Protein AF-0000000087012771 (afdb_homodimer)

Sequence (218 aa):
MEEEEKKNEKREKTIENTPESTKNNIEEEEKKEDSREDSIESIMKKFLEKDPKIGIWSYPAYLVLQYLYNTKPGFKMSKVAKEALEYGLKHMYPDLFSKAEKISQLKQRMEEEEKKNEKREKTIENTPESTKNNIEEEEKKEDSREDSIESIMKKFLEKDPKIGIWSYPAYLVLQYLYNTKPGFKMSKVAKEALEYGLKHMYPDLFSKAEKISQLKQR

Radius of gyration: 33.76 Å; Cα contacts (8 Å, |Δi|>4): 187; chains: 2; bounding box: 87×124×46 Å

Nearest PDB structures (foldseek):
  7duv-assembly1_A-2  TM=9.590E-01  e=4.653E-07  Saccharolobus solfataricus P2
  7duv-assembly2_B  TM=9.606E-01  e=9.171E-07  Saccharolobus solfataricus P2
  7duv-assembly1_A-2  TM=9.587E-01  e=3.834E-07  Saccharolobus solfataricus P2
  7duv-assembly2_B  TM=9.604E-01  e=8.572E-07  Saccharolobus solfataricus P2

Organism: Acidianus infernus (NCBI:txid12915)

Solvent-accessible surface area (backbone atoms only — not comparable to full-atom values): 12595 Å² total; per-residue (Å²): 136,83,80,80,80,77,79,79,77,79,77,75,77,74,78,76,79,68,70,63,67,62,53,53,55,51,54,49,48,50,48,51,50,49,52,51,46,50,50,49,53,57,57,36,56,72,52,68,84,51,82,36,65,43,74,31,72,36,55,32,54,40,34,41,48,52,45,41,55,74,69,35,90,86,54,54,57,63,59,52,51,34,52,16,29,42,48,18,41,34,69,76,36,48,69,56,32,56,51,22,46,58,60,37,51,64,71,78,98,138,83,82,78,79,79,79,81,77,78,77,78,78,78,80,77,81,69,71,64,69,62,53,56,55,51,54,50,48,50,49,51,48,47,54,52,46,50,50,49,54,58,57,38,57,72,53,67,85,52,82,37,64,42,75,31,72,35,53,32,54,40,33,42,48,51,46,42,53,75,69,36,90,86,54,54,56,63,60,53,50,33,51,16,30,43,47,17,41,36,71,76,35,47,68,55,31,55,52,22,47,58,59,38,51,62,70,78,99

pLDDT: mean 79.13, std 25.49, range [28.0, 99.0]

Foldseek 3Di:
DPPDPPPPPPPPPPPPPPCPVVVVVVVVVVVVVVVVLVVLLVVLLVCLPDDPDDDDDDDVLVVVLVVCVVPPPPDDSVVVVVVVVLVVCCVVPVVSSVSNVVSNVVNVD/DPPDPPDPPPPPPPPPPDCPVVVVVVVVVVVVVVVVLVVLLVVLLVCLPDDPDDDDDDDVLVVVLVVCVVPPPPDDSVVVVVVVVLVVCCVVPVVSSVSNVVSNVVNVD

Structure (mmCIF, N/CA/C/O backbone):
data_AF-0000000087012771-model_v1
#
loop_
_entity.id
_entity.type
_entity.pdbx_description
1 polymer 'Uncharacterized protein'
#
loop_
_atom_site.group_PDB
_atom_site.id
_atom_site.type_symbol
_atom_site.label_atom_id
_atom_site.label_alt_id
_atom_site.label_comp_id
_atom_site.label_asym_id
_atom_site.label_entity_id
_atom_site.label_seq_id
_atom_site.pdbx_PDB_ins_code
_atom_site.Cartn_x
_atom_site.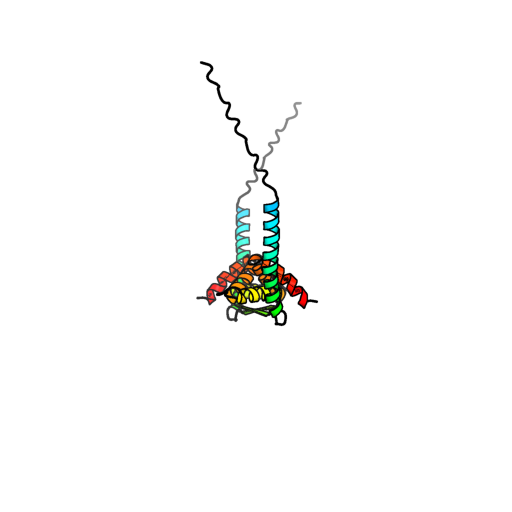Cartn_y
_atom_site.Cartn_z
_atom_site.occupancy
_atom_site.B_iso_or_equiv
_atom_site.auth_seq_id
_atom_site.auth_comp_id
_atom_site.auth_asym_id
_atom_site.auth_atom_id
_atom_site.pdbx_PDB_model_num
ATOM 1 N N . MET A 1 1 ? 76.562 -54.688 -7.352 1 31.97 1 MET A N 1
ATOM 2 C CA . MET A 1 1 ? 75.188 -55.125 -7.004 1 31.97 1 MET A CA 1
ATOM 3 C C . MET A 1 1 ? 74.25 -53.938 -7.027 1 31.97 1 MET A C 1
ATOM 5 O O . MET A 1 1 ? 74.062 -53.219 -6.035 1 31.97 1 MET A O 1
ATOM 9 N N . GLU A 1 2 ? 74.375 -53.062 -8.109 1 37.47 2 GLU A N 1
ATOM 10 C CA . GLU A 1 2 ? 73.812 -51.75 -8.422 1 37.47 2 GLU A CA 1
ATOM 11 C C . GLU A 1 2 ? 72.312 -51.781 -8.531 1 37.47 2 GLU A C 1
ATOM 13 O O . GLU A 1 2 ? 71.75 -52.562 -9.305 1 37.47 2 GLU A O 1
ATOM 18 N N . GLU A 1 3 ? 71.625 -51.625 -7.348 1 38.44 3 GLU A N 1
ATOM 19 C CA . GLU A 1 3 ? 70.188 -51.562 -7.133 1 38.44 3 GLU A CA 1
ATOM 20 C C . GLU A 1 3 ? 69.5 -50.562 -8.109 1 38.44 3 GLU A C 1
ATOM 22 O O . GLU A 1 3 ? 70.062 -49.5 -8.375 1 38.44 3 GLU A O 1
ATOM 27 N N . GLU A 1 4 ? 68.688 -51.094 -8.992 1 36.03 4 GLU A N 1
ATOM 28 C CA . GLU A 1 4 ? 67.875 -50.625 -10.094 1 36.03 4 GLU A CA 1
ATOM 29 C C . GLU A 1 4 ? 66.875 -49.562 -9.625 1 36.03 4 GLU A C 1
ATOM 31 O O . GLU A 1 4 ? 66.125 -49.781 -8.703 1 36.03 4 GLU A O 1
ATOM 36 N N . GLU A 1 5 ? 67.312 -48.281 -9.648 1 37.59 5 GLU A N 1
ATOM 37 C CA . GLU A 1 5 ? 66.562 -47.031 -9.383 1 37.59 5 GLU A CA 1
ATOM 38 C C . GLU A 1 5 ? 65.312 -46.938 -10.25 1 37.59 5 GLU A C 1
ATOM 40 O O . GLU A 1 5 ? 65.438 -46.719 -11.469 1 37.59 5 GLU A O 1
ATOM 45 N N . LYS A 1 6 ? 64.312 -47.812 -10.031 1 30.98 6 LYS A N 1
ATOM 46 C CA . LYS A 1 6 ? 63.094 -47.75 -10.812 1 30.98 6 LYS A CA 1
ATOM 47 C C . LYS A 1 6 ? 62.469 -46.375 -10.766 1 30.98 6 LYS A C 1
ATOM 49 O O . LYS A 1 6 ? 62.375 -45.75 -9.703 1 30.98 6 LYS A O 1
ATOM 54 N N . LYS A 1 7 ? 62.438 -45.625 -11.898 1 34.31 7 LYS A N 1
ATOM 55 C CA . LYS A 1 7 ? 61.906 -44.375 -12.383 1 34.31 7 LYS A CA 1
ATOM 56 C C . LYS A 1 7 ? 60.375 -44.344 -12.328 1 34.31 7 LYS A C 1
ATOM 58 O O . LYS A 1 7 ? 59.719 -45.125 -13.039 1 34.31 7 LYS A O 1
ATOM 63 N N . ASN A 1 8 ? 59.719 -44.438 -11.102 1 28.53 8 ASN A N 1
ATOM 64 C CA . ASN A 1 8 ? 58.25 -44.406 -11.008 1 28.53 8 ASN A CA 1
ATOM 65 C C . ASN A 1 8 ? 57.688 -43.188 -11.727 1 28.53 8 ASN A C 1
ATOM 67 O O . ASN A 1 8 ? 58 -42.062 -11.398 1 28.53 8 ASN A O 1
ATOM 71 N N . GLU A 1 9 ? 57.375 -43.281 -13 1 29.86 9 GLU A N 1
ATOM 72 C CA . GLU A 1 9 ? 56.656 -42.375 -13.906 1 29.86 9 GLU A CA 1
ATOM 73 C C . GLU A 1 9 ? 55.312 -41.969 -13.32 1 29.86 9 GLU A C 1
ATOM 75 O O . GLU A 1 9 ? 54.438 -42.812 -13.062 1 29.86 9 GLU A O 1
ATOM 80 N N . LYS A 1 10 ? 55.219 -40.906 -12.43 1 33.44 10 LYS A N 1
ATOM 81 C CA . LYS A 1 10 ? 54.031 -40.219 -11.922 1 33.44 10 LYS A CA 1
ATOM 82 C C . LYS A 1 10 ? 53.094 -39.844 -13.055 1 33.44 10 LYS A C 1
ATOM 84 O O . LYS A 1 10 ? 53.469 -39.062 -13.938 1 33.44 10 LYS A O 1
ATOM 89 N N . ARG A 1 11 ? 52.25 -40.781 -13.578 1 31.02 11 ARG A N 1
ATOM 90 C CA . ARG A 1 11 ? 51.156 -40.5 -14.5 1 31.02 11 ARG A CA 1
ATOM 91 C C . ARG A 1 11 ? 50.219 -39.406 -13.953 1 31.02 11 ARG A C 1
ATOM 93 O O . ARG A 1 11 ? 49.625 -39.562 -12.883 1 31.02 11 ARG A O 1
ATOM 100 N N . GLU A 1 12 ? 50.656 -38.156 -14.008 1 35.81 12 GLU A N 1
ATOM 101 C CA . GLU A 1 12 ? 49.719 -37.062 -13.688 1 35.81 12 GLU A CA 1
ATOM 102 C C . GLU A 1 12 ? 48.469 -37.156 -14.531 1 35.81 12 GLU A C 1
ATOM 104 O O . GLU A 1 12 ? 48.531 -37.094 -15.766 1 35.81 12 GLU A O 1
ATOM 109 N N . LYS A 1 13 ? 47.5 -38.031 -14.172 1 36 13 LYS A N 1
ATOM 110 C CA . LYS A 1 13 ? 46.156 -38 -14.75 1 36 13 LYS A CA 1
ATOM 111 C C . LYS A 1 13 ? 45.594 -36.594 -14.75 1 36 13 LYS A C 1
ATOM 113 O O . LYS A 1 13 ? 45.469 -35.969 -13.695 1 36 13 LYS A O 1
ATOM 118 N N . THR A 1 14 ? 45.781 -35.75 -15.828 1 37.88 14 THR A N 1
ATOM 119 C CA . THR A 1 14 ? 45.062 -34.531 -16.141 1 37.88 14 THR A CA 1
ATOM 120 C C . THR A 1 14 ? 43.562 -34.75 -16.141 1 37.88 14 THR A C 1
ATOM 122 O O . THR A 1 14 ? 43.031 -35.562 -16.906 1 37.88 14 THR A O 1
ATOM 125 N N . ILE A 1 15 ? 42.906 -34.75 -14.992 1 37.09 15 ILE A N 1
ATOM 126 C CA . ILE A 1 15 ? 41.469 -34.688 -14.875 1 37.09 15 ILE A CA 1
ATOM 127 C C . ILE A 1 15 ? 40.938 -33.562 -15.766 1 37.09 15 ILE A C 1
ATOM 129 O O . ILE A 1 15 ? 41.25 -32.375 -15.547 1 37.09 15 ILE A O 1
ATOM 133 N N . GLU A 1 16 ? 40.812 -33.781 -17.109 1 38.94 16 GLU A N 1
ATOM 134 C CA . GLU A 1 16 ? 40.031 -32.875 -17.938 1 38.94 16 GLU A CA 1
ATOM 135 C C . GLU A 1 16 ? 38.625 -32.719 -17.375 1 38.94 16 GLU A C 1
ATOM 137 O O . GLU A 1 16 ? 37.875 -33.688 -17.234 1 38.94 16 GLU A O 1
ATOM 142 N N . ASN A 1 17 ? 38.375 -31.781 -16.469 1 42.25 17 ASN A N 1
ATOM 143 C CA . ASN A 1 17 ? 37.062 -31.312 -16.062 1 42.25 17 ASN A CA 1
ATOM 144 C C . ASN A 1 17 ? 36.188 -31.016 -17.266 1 42.25 17 ASN A C 1
ATOM 146 O O . ASN A 1 17 ? 36.469 -30.125 -18.062 1 42.25 17 ASN A O 1
ATOM 150 N N . THR A 1 18 ? 35.531 -32 -17.906 1 46.09 18 THR A N 1
ATOM 151 C CA . THR A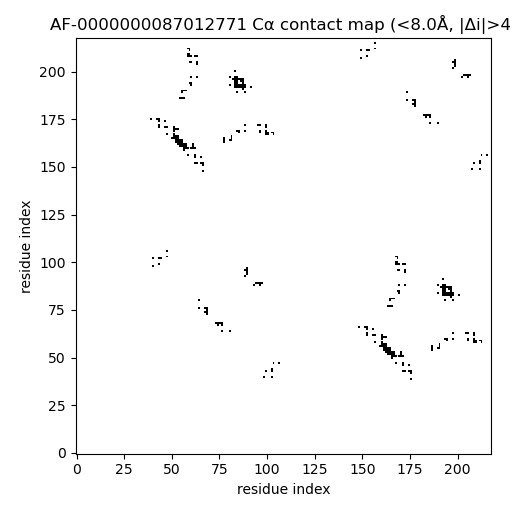 1 18 ? 34.562 -31.844 -19 1 46.09 18 THR A CA 1
ATOM 152 C C . THR A 1 18 ? 33.438 -30.938 -18.578 1 46.09 18 THR A C 1
ATOM 154 O O . THR A 1 18 ? 32.906 -31.047 -17.453 1 46.09 18 THR A O 1
ATOM 157 N N . PRO A 1 19 ? 33.188 -29.766 -19.281 1 48.03 19 PRO A N 1
ATOM 158 C CA . PRO A 1 19 ? 32.125 -28.75 -19.109 1 48.03 19 PRO A CA 1
ATOM 159 C C . PRO A 1 19 ? 30.734 -29.359 -19.078 1 48.03 19 PRO A C 1
ATOM 161 O O . PRO A 1 19 ? 29.75 -28.625 -18.984 1 48.03 19 PRO A O 1
ATOM 164 N N . GLU A 1 20 ? 30.594 -30.609 -19.297 1 48.22 20 GLU A N 1
ATOM 165 C CA . GLU A 1 20 ? 29.234 -31.109 -19.391 1 48.22 20 GLU A CA 1
ATOM 166 C C . GLU A 1 20 ? 28.484 -30.969 -18.062 1 48.22 20 GLU A C 1
ATOM 168 O O . GLU A 1 20 ? 27.266 -30.953 -18.031 1 48.22 20 GLU A O 1
ATOM 173 N N . SER A 1 21 ? 29.203 -31.031 -16.953 1 50.22 21 SER A N 1
ATOM 174 C CA . SER A 1 21 ? 28.5 -31.078 -15.672 1 50.22 21 SER A CA 1
ATOM 175 C C . SER A 1 21 ? 27.859 -29.719 -15.359 1 50.22 21 SER A C 1
ATOM 177 O O . SER A 1 21 ? 26.922 -29.641 -14.555 1 50.22 21 SER A O 1
ATOM 179 N N . THR A 1 22 ? 28.516 -28.656 -16.016 1 53.16 22 THR A N 1
ATOM 180 C CA . THR A 1 22 ? 27.969 -27.359 -15.648 1 53.16 22 THR A CA 1
ATOM 181 C C . THR A 1 22 ? 26.688 -27.078 -16.406 1 53.16 22 THR A C 1
ATOM 183 O O . THR A 1 22 ? 25.844 -26.297 -15.953 1 53.16 22 THR A O 1
ATOM 186 N N . LYS A 1 23 ? 26.641 -27.609 -17.609 1 53.41 23 LYS A N 1
ATOM 187 C CA . LYS A 1 23 ? 25.453 -27.344 -18.406 1 53.41 23 LYS A CA 1
ATOM 188 C C . LYS A 1 23 ? 24.234 -28.062 -17.844 1 53.41 23 LYS A C 1
ATOM 190 O O . LYS A 1 23 ? 23.094 -27.625 -18.031 1 53.41 23 LYS A O 1
ATOM 195 N N . ASN A 1 24 ? 24.375 -29.281 -17.406 1 51.25 24 ASN A N 1
ATOM 196 C CA . ASN A 1 24 ? 23.25 -30.016 -16.891 1 51.25 24 ASN A CA 1
ATOM 197 C C . ASN A 1 24 ? 22.641 -29.328 -15.672 1 51.25 24 ASN A C 1
ATOM 199 O O . ASN A 1 24 ? 21.422 -29.359 -15.469 1 51.25 24 ASN A O 1
ATOM 203 N N . ASN A 1 25 ? 23.422 -28.703 -14.883 1 53.22 25 ASN A N 1
ATOM 204 C CA . ASN A 1 25 ? 22.891 -28.062 -13.68 1 53.22 25 ASN A CA 1
ATOM 205 C C . ASN A 1 25 ? 22.094 -26.797 -14.023 1 53.22 25 ASN A C 1
ATOM 207 O O . ASN A 1 25 ? 21.109 -26.5 -13.359 1 53.22 25 ASN A O 1
ATOM 211 N N . ILE A 1 26 ? 22.484 -26.094 -15.156 1 54.62 26 ILE A N 1
ATOM 212 C CA . ILE A 1 26 ? 21.766 -24.891 -15.578 1 54.62 26 ILE A CA 1
ATOM 213 C C . ILE A 1 26 ? 20.422 -25.297 -16.172 1 54.62 26 ILE A C 1
ATOM 215 O O . ILE A 1 26 ? 19.391 -24.672 -15.883 1 54.62 26 ILE A O 1
ATOM 219 N N . GLU A 1 27 ? 20.422 -26.312 -17 1 53.09 27 GLU A N 1
ATOM 220 C CA . GLU A 1 27 ? 19.188 -26.781 -17.625 1 53.09 27 GLU A CA 1
ATOM 221 C C . GLU A 1 27 ? 18.203 -27.297 -16.562 1 53.09 27 GLU A C 1
ATOM 223 O O . GLU A 1 27 ? 17 -27.094 -16.688 1 53.09 27 GLU A O 1
ATOM 228 N N . GLU A 1 28 ? 18.688 -27.922 -15.578 1 51.97 28 GLU A N 1
ATOM 229 C CA . GLU A 1 28 ? 17.828 -28.453 -14.523 1 51.97 28 GLU A CA 1
ATOM 230 C C . GLU A 1 28 ? 17.25 -27.328 -13.664 1 51.97 28 GLU A C 1
ATOM 232 O O . GLU A 1 28 ? 16.109 -27.406 -13.234 1 51.97 28 GLU A O 1
ATOM 237 N N . GLU A 1 29 ? 18.094 -26.328 -13.422 1 50.34 29 GLU A N 1
ATOM 238 C CA . GLU A 1 29 ? 17.609 -25.156 -12.688 1 50.34 29 GLU A CA 1
ATOM 239 C C . GLU A 1 29 ? 16.547 -24.406 -13.477 1 50.34 29 GLU A C 1
ATOM 241 O O . GLU A 1 29 ? 15.562 -23.922 -12.914 1 50.34 29 GLU A O 1
ATOM 246 N N . GLU A 1 30 ? 16.812 -24.266 -14.742 1 51.72 30 GLU A N 1
ATOM 247 C CA . GLU A 1 30 ? 15.828 -23.656 -15.617 1 51.72 30 GLU A CA 1
ATOM 248 C C . GLU A 1 30 ? 14.531 -24.453 -15.648 1 51.72 30 GLU A C 1
ATOM 250 O O . GLU A 1 30 ? 13.438 -23.891 -15.688 1 51.72 30 GLU A O 1
ATOM 255 N N . LYS A 1 31 ? 14.656 -25.766 -15.641 1 54.62 31 LYS A N 1
ATOM 256 C CA . LYS A 1 31 ? 13.461 -26.609 -15.648 1 54.62 31 LYS A CA 1
ATOM 257 C C . LYS A 1 31 ? 12.711 -26.516 -14.32 1 54.62 31 LYS A C 1
ATOM 259 O O . LYS A 1 31 ? 11.477 -26.531 -14.297 1 54.62 31 LYS A O 1
ATOM 264 N N . LYS A 1 32 ? 13.43 -26.531 -13.188 1 54.88 32 LYS A N 1
ATOM 265 C CA . LYS A 1 32 ? 12.797 -26.344 -11.891 1 54.88 32 LYS A CA 1
ATOM 266 C C . LYS A 1 32 ? 12.172 -24.953 -11.773 1 54.88 32 LYS A C 1
ATOM 268 O O . LYS A 1 32 ? 11.086 -24.797 -11.211 1 54.88 32 LYS A O 1
ATOM 273 N N . GLU A 1 33 ? 12.906 -23.906 -12.273 1 54.59 33 GLU A N 1
ATOM 274 C CA . GLU A 1 33 ? 12.367 -22.547 -12.336 1 54.59 33 GLU A CA 1
ATOM 275 C C . GLU A 1 33 ? 11.117 -22.5 -13.219 1 54.59 33 GLU A C 1
ATOM 277 O O . GLU A 1 33 ? 10.141 -21.828 -12.875 1 54.59 33 GLU A O 1
ATOM 282 N N . ASP A 1 34 ? 11.242 -23.25 -14.328 1 57.19 34 ASP A N 1
ATOM 283 C CA . ASP A 1 34 ? 10.086 -23.328 -15.227 1 57.19 34 ASP A CA 1
ATOM 284 C C . ASP A 1 34 ? 8.898 -24 -14.531 1 57.19 34 ASP A C 1
ATOM 286 O O . ASP A 1 34 ? 7.762 -23.531 -14.664 1 57.19 34 ASP A O 1
ATOM 290 N N . SER A 1 35 ? 9.188 -25.062 -13.75 1 64.5 35 SER A N 1
ATOM 291 C CA . SER A 1 35 ? 8.102 -25.75 -13.055 1 64.5 35 SER A CA 1
ATOM 292 C C . SER A 1 35 ? 7.488 -24.859 -11.977 1 64.5 35 SER A C 1
ATOM 294 O O . SER A 1 35 ? 6.27 -24.844 -11.797 1 64.5 35 SER A O 1
ATOM 296 N N . ARG A 1 36 ? 8.375 -24.141 -11.18 1 66.38 36 ARG A N 1
ATOM 297 C CA . ARG A 1 36 ? 7.863 -23.234 -10.156 1 66.38 36 ARG A CA 1
ATOM 298 C C . ARG A 1 36 ? 7.125 -22.062 -10.789 1 66.38 36 ARG A C 1
ATOM 300 O O . ARG A 1 36 ? 6.082 -21.641 -10.289 1 66.38 36 ARG A O 1
ATOM 307 N N . GLU A 1 37 ? 7.633 -21.547 -11.898 1 69.38 37 GLU A N 1
ATOM 308 C CA . GLU A 1 37 ? 7.004 -20.438 -12.617 1 69.38 37 GLU A CA 1
ATOM 309 C C . GLU A 1 37 ? 5.609 -20.828 -13.109 1 69.38 37 GLU A C 1
ATOM 311 O O . GLU A 1 37 ? 4.672 -20.031 -13.023 1 69.38 37 GLU A O 1
ATOM 316 N N . ASP A 1 38 ? 5.633 -22.047 -13.57 1 74.44 38 ASP A N 1
ATOM 317 C CA . ASP A 1 38 ? 4.34 -22.484 -14.07 1 74.44 38 ASP A CA 1
ATOM 318 C C . ASP A 1 38 ? 3.314 -22.578 -12.945 1 74.44 38 ASP A C 1
ATOM 320 O O . ASP A 1 38 ? 2.141 -22.266 -13.141 1 74.44 38 ASP A O 1
ATOM 324 N N . SER A 1 39 ? 3.84 -22.859 -11.812 1 91.62 39 SER A N 1
ATOM 325 C CA . SER A 1 39 ? 2.92 -22.984 -10.68 1 91.62 39 SER A CA 1
ATOM 326 C C . SER A 1 39 ? 2.469 -21.609 -10.18 1 91.62 39 SER A C 1
ATOM 328 O O . SER A 1 39 ? 1.285 -21.406 -9.914 1 91.62 39 SER A O 1
ATOM 330 N N . ILE A 1 40 ? 3.42 -20.594 -10.352 1 96.62 40 ILE A N 1
ATOM 331 C CA . ILE A 1 40 ? 3.086 -19.25 -9.875 1 96.62 40 ILE A CA 1
ATOM 332 C C . ILE A 1 40 ? 2.055 -18.625 -10.812 1 96.62 40 ILE A C 1
ATOM 334 O O . ILE A 1 40 ? 1.03 -18.109 -10.352 1 96.62 40 ILE A O 1
ATOM 338 N N . GLU A 1 41 ? 2.371 -18.734 -12.078 1 96.19 41 GLU A N 1
ATOM 339 C CA . GLU A 1 41 ? 1.475 -18.15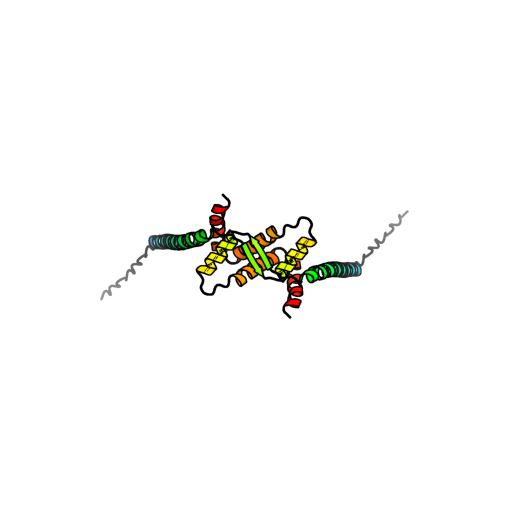6 -13.078 1 96.19 41 GLU A CA 1
ATOM 340 C C . GLU A 1 41 ? 0.084 -18.766 -12.992 1 96.19 41 GLU A C 1
ATOM 342 O O . GLU A 1 41 ? -0.923 -18.062 -13.047 1 96.19 41 GLU A O 1
ATOM 347 N N . SER A 1 42 ? 0.056 -20.078 -12.852 1 96.06 42 SER A N 1
ATOM 348 C CA . SER A 1 42 ? -1.223 -20.781 -12.789 1 96.06 42 SER A CA 1
ATOM 349 C C . SER A 1 42 ? -2.037 -20.344 -11.578 1 96.06 42 SER A C 1
ATOM 351 O O . SER A 1 42 ? -3.248 -20.141 -11.68 1 96.06 42 SER A O 1
ATOM 353 N N . ILE A 1 43 ? -1.428 -20.172 -10.477 1 96.81 43 ILE A N 1
ATOM 354 C CA . ILE A 1 43 ? -2.111 -19.766 -9.25 1 96.81 43 ILE A CA 1
ATOM 355 C C . ILE A 1 43 ? -2.59 -18.328 -9.375 1 96.81 43 ILE A C 1
ATOM 357 O O . ILE A 1 43 ? -3.75 -18.016 -9.086 1 96.81 43 ILE A O 1
ATOM 361 N N . MET A 1 44 ? -1.715 -17.438 -9.914 1 97.81 44 MET A N 1
ATOM 362 C CA . MET A 1 44 ? -2.076 -16.031 -10 1 97.81 44 MET A CA 1
ATOM 363 C C . MET A 1 44 ? -3.217 -15.82 -10.992 1 97.81 44 MET A C 1
ATOM 365 O O . MET A 1 44 ? -4.102 -15 -10.758 1 97.81 44 MET A O 1
ATOM 369 N N . LYS A 1 45 ? -3.299 -16.547 -11.977 1 96.81 45 LYS A N 1
ATOM 370 C CA . LYS A 1 45 ? -4.309 -16.375 -13.016 1 96.81 45 LYS A CA 1
ATOM 371 C C . LYS A 1 45 ? -5.707 -16.656 -12.477 1 96.81 45 LYS A C 1
ATOM 373 O O . LYS A 1 45 ? -6.691 -16.109 -12.969 1 96.81 45 LYS A O 1
ATOM 378 N N . LYS A 1 46 ? -5.789 -17.453 -11.461 1 96.19 46 LYS A N 1
ATOM 379 C CA . LYS A 1 46 ? -7.078 -17.766 -10.859 1 96.19 46 LYS A CA 1
ATOM 380 C C . LYS A 1 46 ? -7.742 -16.531 -10.281 1 96.19 46 LYS A C 1
ATOM 382 O O . LYS A 1 46 ? -8.961 -16.484 -10.117 1 96.19 46 LYS A O 1
ATOM 387 N N . PHE A 1 47 ? -6.965 -15.516 -10.047 1 97 47 PHE A N 1
ATOM 388 C CA . PHE A 1 47 ? -7.48 -14.359 -9.328 1 97 47 PHE A CA 1
ATOM 389 C C . PHE A 1 47 ? -7.699 -13.188 -10.281 1 97 47 PHE A C 1
ATOM 391 O O . PHE A 1 47 ? -8.172 -12.125 -9.867 1 97 47 PHE A O 1
ATOM 398 N N . LEU A 1 48 ? -7.508 -13.375 -11.562 1 96.44 48 LEU A N 1
ATOM 399 C CA . LEU A 1 48 ? -7.605 -12.297 -12.539 1 96.44 48 LEU A CA 1
ATOM 400 C C . LEU A 1 48 ? -9.055 -11.867 -12.734 1 96.44 48 LEU A C 1
ATOM 402 O O . LEU A 1 48 ? -9.32 -10.75 -13.172 1 96.44 48 LEU A O 1
ATOM 406 N N . GLU A 1 49 ? -9.969 -12.719 -12.383 1 94.75 49 GLU A N 1
ATOM 407 C CA . GLU A 1 49 ? -11.375 -12.414 -12.617 1 94.75 49 GLU A CA 1
ATOM 408 C C . GLU A 1 49 ? -11.984 -11.68 -11.43 1 94.75 49 GLU A C 1
ATOM 410 O O . GLU A 1 49 ? -13.125 -11.211 -11.5 1 94.75 49 GLU A O 1
ATOM 415 N N . LYS A 1 50 ? -11.242 -11.562 -10.406 1 96.31 50 LYS A N 1
ATOM 416 C CA . LYS A 1 50 ? -11.719 -10.875 -9.211 1 96.31 50 LYS A CA 1
ATOM 417 C C . LYS A 1 50 ? -11.344 -9.398 -9.234 1 96.31 50 LYS A C 1
ATOM 419 O O . LYS A 1 50 ? -10.398 -9 -9.914 1 96.31 50 LYS A O 1
ATOM 424 N N . ASP A 1 51 ? -12.094 -8.625 -8.453 1 96.56 51 ASP A N 1
ATOM 425 C CA . ASP A 1 51 ? -11.75 -7.211 -8.273 1 96.56 51 ASP A CA 1
ATOM 426 C C . ASP A 1 51 ? -10.492 -7.055 -7.43 1 96.56 51 ASP A C 1
ATOM 428 O O . ASP A 1 51 ? -10.43 -7.547 -6.301 1 96.56 51 ASP A O 1
ATOM 432 N N . PRO A 1 52 ? -9.508 -6.336 -7.961 1 98.06 52 PRO A N 1
ATOM 433 C CA . PRO A 1 52 ? -8.219 -6.285 -7.277 1 98.06 52 PRO A CA 1
ATOM 434 C C . PRO A 1 52 ? -8.148 -5.172 -6.234 1 98.06 52 PRO A C 1
ATOM 436 O O . PRO A 1 52 ? -7.156 -4.438 -6.176 1 98.06 52 PRO A O 1
ATOM 439 N N . LYS A 1 53 ? -9.164 -4.992 -5.523 1 98.56 53 LYS A N 1
ATOM 440 C CA . LYS A 1 53 ? -9.195 -3.979 -4.473 1 98.56 53 LYS A CA 1
ATOM 441 C C . LYS A 1 53 ? -8.586 -4.512 -3.178 1 98.56 53 LYS A C 1
ATOM 443 O O . LYS A 1 53 ? -8.945 -5.602 -2.721 1 98.56 53 LYS A O 1
ATOM 448 N N . ILE A 1 54 ? -7.742 -3.789 -2.646 1 98.81 54 ILE A N 1
ATOM 449 C CA . ILE A 1 54 ? -7.082 -4.137 -1.393 1 98.81 54 ILE A CA 1
ATOM 450 C C . ILE A 1 54 ? -7.418 -3.094 -0.328 1 98.81 54 ILE A C 1
ATOM 452 O O . ILE A 1 54 ? -7.219 -1.896 -0.538 1 98.81 54 ILE A O 1
ATOM 456 N N . GLY A 1 55 ? -7.938 -3.506 0.78 1 98.88 55 GLY A N 1
ATOM 457 C CA . GLY A 1 55 ? -8.148 -2.645 1.933 1 98.88 55 GLY A CA 1
ATOM 458 C C . GLY A 1 55 ? -7.02 -2.705 2.939 1 98.88 55 GLY A C 1
ATOM 459 O O . GLY A 1 55 ? -6.629 -3.789 3.381 1 98.88 55 GLY A O 1
ATOM 460 N N . ILE A 1 56 ? -6.555 -1.589 3.25 1 98.88 56 ILE A N 1
ATOM 461 C CA . ILE A 1 56 ? -5.426 -1.523 4.168 1 98.88 56 ILE A CA 1
ATOM 462 C C . ILE A 1 56 ? -5.734 -0.55 5.301 1 98.88 56 ILE A C 1
ATOM 464 O O . ILE A 1 56 ? -6.148 0.585 5.059 1 98.88 56 ILE A O 1
ATOM 468 N N . TRP A 1 57 ? -5.609 -1.024 6.508 1 98.5 57 TRP A N 1
ATOM 469 C CA . TRP A 1 57 ? -5.762 -0.154 7.668 1 98.5 57 TRP A CA 1
ATOM 470 C C . TRP A 1 57 ? -4.402 0.339 8.164 1 98.5 57 TRP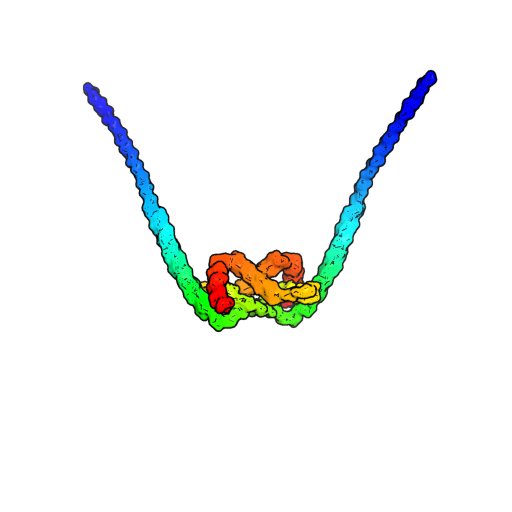 A C 1
ATOM 472 O O . TRP A 1 57 ? -3.553 -0.46 8.562 1 98.5 57 TRP A O 1
ATOM 482 N N . SER A 1 58 ? -4.23 1.704 8.125 1 98.56 58 SER A N 1
ATOM 483 C CA . SER A 1 58 ? -2.992 2.311 8.594 1 98.56 58 SER A CA 1
ATOM 484 C C . SER A 1 58 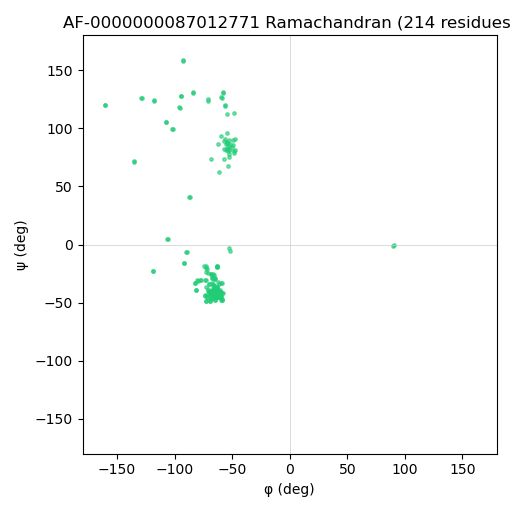? -3.184 3.791 8.906 1 98.56 58 SER A C 1
ATOM 486 O O . SER A 1 58 ? -3.365 4.605 7.996 1 98.56 58 SER A O 1
ATOM 488 N N . TYR A 1 59 ? -2.953 4.164 10.117 1 98.19 59 TYR A N 1
ATOM 489 C CA . TYR A 1 59 ? -3.109 5.566 10.484 1 98.19 59 TYR A CA 1
ATOM 490 C C . TYR A 1 59 ? -2.031 6.426 9.836 1 98.19 59 TYR A C 1
ATOM 492 O O . TYR A 1 59 ? -2.338 7.422 9.18 1 98.19 59 TYR A O 1
ATOM 500 N N . PRO A 1 60 ? -0.716 6.012 9.922 1 98.75 60 PRO A N 1
ATOM 501 C CA . PRO A 1 60 ? 0.285 6.891 9.312 1 98.75 60 PRO A CA 1
ATOM 502 C C . PRO A 1 60 ? 0.094 7.051 7.809 1 98.75 60 PRO A C 1
ATOM 504 O O . PRO A 1 60 ? 0.238 8.156 7.273 1 98.75 60 PRO A O 1
ATOM 507 N N . ALA A 1 61 ? -0.254 5.977 7.141 1 98.94 61 ALA A N 1
ATOM 508 C CA . ALA A 1 61 ? -0.478 6.055 5.699 1 98.94 61 ALA A CA 1
ATOM 509 C C . ALA A 1 61 ? -1.674 6.945 5.379 1 98.94 61 ALA A C 1
ATOM 511 O O . ALA A 1 61 ? -1.598 7.801 4.492 1 98.94 61 ALA A O 1
ATOM 512 N N . TYR A 1 62 ? -2.699 6.734 6.117 1 98.75 62 TYR A N 1
ATOM 513 C CA . TYR A 1 62 ? -3.924 7.508 5.941 1 98.75 62 TYR A CA 1
ATOM 514 C C . TYR A 1 62 ? -3.666 8.992 6.152 1 98.75 62 TYR A C 1
ATOM 516 O O . TYR A 1 62 ? -4.102 9.828 5.352 1 98.75 62 TYR A O 1
ATOM 524 N N . LEU A 1 63 ? -2.887 9.328 7.121 1 98.75 63 LEU A N 1
ATOM 525 C CA . LEU A 1 63 ? -2.602 10.719 7.457 1 98.75 63 LEU A CA 1
ATOM 526 C C . LEU A 1 63 ? -1.762 11.383 6.371 1 98.75 63 LEU A C 1
ATOM 528 O O . LEU A 1 63 ? -2.018 12.523 5.992 1 98.75 63 LEU A O 1
ATOM 532 N N . VAL A 1 64 ? -0.783 10.633 5.848 1 98.88 64 VAL A N 1
ATOM 533 C CA . VAL A 1 64 ? 0.04 11.172 4.77 1 98.88 64 VAL A CA 1
ATOM 534 C C . VAL A 1 64 ? -0.833 11.461 3.551 1 98.88 64 VAL A C 1
ATOM 536 O O . VAL A 1 64 ? -0.78 12.562 2.99 1 98.88 64 VAL A O 1
ATOM 539 N N . LEU A 1 65 ? -1.702 10.547 3.209 1 98.94 65 LEU A N 1
ATOM 540 C CA . LEU A 1 65 ? -2.529 10.68 2.014 1 98.94 65 LEU A CA 1
ATOM 541 C C . LEU A 1 65 ? -3.561 11.789 2.186 1 98.94 65 LEU A C 1
ATOM 543 O O . LEU A 1 65 ? -3.771 12.594 1.274 1 98.94 65 LEU A O 1
ATOM 547 N N . GLN A 1 66 ? -4.137 11.859 3.34 1 98.75 66 GLN A N 1
ATOM 548 C CA . GLN A 1 66 ? -5.133 12.898 3.604 1 98.75 66 GLN A CA 1
ATOM 549 C C . GLN A 1 66 ? -4.496 14.281 3.631 1 98.75 66 GLN A C 1
ATOM 551 O O . GLN A 1 66 ? -5.059 15.242 3.102 1 98.75 66 GLN A O 1
ATOM 556 N N . TYR A 1 67 ? -3.281 14.406 4.23 1 98.62 67 TYR A N 1
ATOM 557 C CA . TYR A 1 67 ? -2.564 15.68 4.246 1 98.62 67 TYR A CA 1
ATOM 558 C C . TYR A 1 67 ? -2.295 16.172 2.828 1 98.62 67 TYR A C 1
ATOM 560 O O . TYR A 1 67 ? -2.602 17.312 2.492 1 98.62 67 TYR A O 1
ATOM 568 N N . LEU A 1 68 ? -1.799 15.25 2.039 1 98.69 68 LEU A N 1
ATOM 569 C CA . LEU A 1 68 ? -1.451 15.609 0.668 1 98.69 68 LEU A CA 1
ATOM 570 C C . LEU A 1 68 ? -2.699 15.953 -0.136 1 98.69 68 LEU A C 1
ATOM 572 O O . LEU A 1 68 ? -2.697 16.922 -0.908 1 98.69 68 LEU A O 1
ATOM 576 N N . TYR A 1 69 ? -3.764 15.164 0.039 1 98.38 69 TYR A N 1
ATOM 577 C CA . TYR A 1 69 ? -5.016 15.398 -0.676 1 98.38 69 TYR A CA 1
ATOM 578 C C . TYR A 1 69 ? -5.578 16.781 -0.354 1 98.38 69 TYR A C 1
ATOM 580 O O . TYR A 1 69 ? -6.137 17.453 -1.228 1 98.38 69 TYR A O 1
ATOM 588 N N . ASN A 1 70 ? -5.379 17.25 0.822 1 97.44 70 ASN A N 1
ATOM 589 C CA . ASN A 1 70 ? -5.98 18.5 1.273 1 97.44 70 ASN A CA 1
ATOM 590 C C . ASN A 1 70 ? -5.062 19.703 1.004 1 97.44 70 ASN A C 1
ATOM 592 O O . ASN A 1 70 ? -5.5 20.844 1.058 1 97.44 70 ASN A O 1
ATOM 596 N N . THR A 1 71 ? -3.777 19.484 0.732 1 97.12 71 THR A N 1
ATOM 597 C CA . THR A 1 71 ? -2.859 20.609 0.682 1 97.12 71 THR A CA 1
ATOM 598 C C . THR A 1 71 ? -2.232 20.734 -0.704 1 97.12 71 THR A C 1
ATOM 600 O O . THR A 1 71 ? -1.676 21.781 -1.044 1 97.12 71 THR A O 1
ATOM 603 N N . LYS A 1 72 ? -2.227 19.672 -1.412 1 97.5 72 LYS A N 1
ATOM 604 C CA . LYS A 1 72 ? -1.634 19.688 -2.746 1 97.5 72 LYS A CA 1
ATOM 605 C C . LY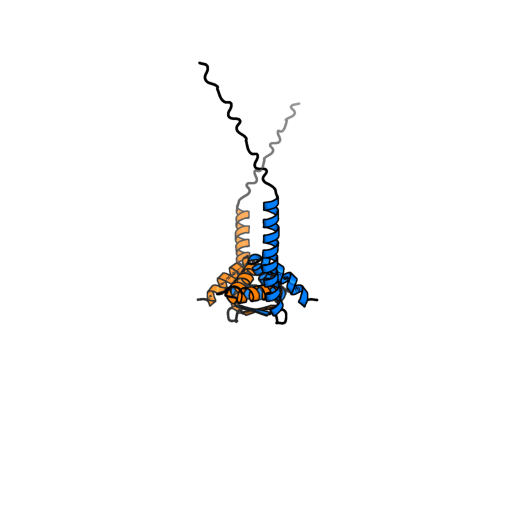S A 1 72 ? -2.707 19.625 -3.826 1 97.5 72 LYS A C 1
ATOM 607 O O . LYS A 1 72 ? -3.23 18.547 -4.121 1 97.5 72 LYS A O 1
ATOM 612 N N . PRO A 1 73 ? -2.982 20.844 -4.527 1 97.69 73 PRO A N 1
ATOM 613 C CA . PRO A 1 73 ? -3.982 20.844 -5.598 1 97.69 73 PRO A CA 1
ATOM 614 C C . PRO A 1 73 ? -3.65 19.844 -6.703 1 97.69 73 PRO A C 1
ATOM 616 O O . PRO A 1 73 ? -2.5 19.75 -7.133 1 97.69 73 PRO A O 1
ATOM 619 N N . GLY A 1 74 ? -4.551 19.031 -7.105 1 98.19 74 GLY A N 1
ATOM 620 C CA . GLY A 1 74 ? -4.359 18.062 -8.188 1 98.19 74 GLY A CA 1
ATOM 621 C C . GLY A 1 74 ? -3.838 16.734 -7.711 1 98.19 74 GLY A C 1
ATOM 622 O O . GLY A 1 74 ? -3.6 15.828 -8.516 1 98.19 74 GLY A O 1
ATOM 623 N N . PHE A 1 75 ? -3.605 16.641 -6.379 1 98.38 75 PHE A N 1
ATOM 624 C CA . PHE A 1 75 ? -3.137 15.383 -5.812 1 98.38 75 PHE A CA 1
ATOM 625 C C . PHE A 1 75 ? -4.125 14.266 -6.094 1 98.38 75 PHE A C 1
ATOM 627 O O . PHE A 1 75 ? -5.316 14.391 -5.801 1 98.38 75 PHE A O 1
ATOM 634 N N . LYS A 1 76 ? -3.553 13.195 -6.695 1 98.62 76 LYS A N 1
ATOM 635 C CA . LYS A 1 76 ? -4.3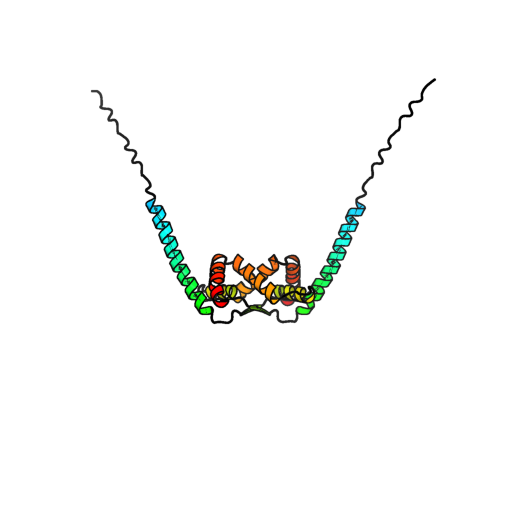48 12 -6.977 1 98.62 76 LYS A CA 1
ATOM 636 C C . LYS A 1 76 ? -4.086 10.914 -5.941 1 98.62 76 LYS A C 1
ATOM 638 O O . LYS A 1 76 ? -3.174 10.094 -6.105 1 98.62 76 LYS A O 1
ATOM 643 N N . MET A 1 77 ? -4.902 10.789 -5.023 1 98.62 77 MET A N 1
ATOM 644 C CA . MET A 1 77 ? -4.688 9.938 -3.859 1 98.62 77 MET A CA 1
ATOM 645 C C . MET A 1 77 ? -4.621 8.469 -4.266 1 98.62 77 MET A C 1
ATOM 647 O O . MET A 1 77 ? -3.701 7.746 -3.869 1 98.62 77 MET A O 1
ATOM 651 N N . SER A 1 78 ? -5.531 8.039 -5.047 1 98.5 78 SER A N 1
ATOM 652 C CA . SER A 1 78 ? -5.609 6.637 -5.441 1 98.5 78 SER A CA 1
ATOM 653 C C . SER A 1 78 ? -4.379 6.219 -6.234 1 98.5 78 SER A C 1
ATOM 655 O O . SER A 1 78 ? -3.863 5.113 -6.055 1 98.5 78 SER A O 1
ATOM 657 N N . LYS A 1 79 ? -3.898 7.141 -7.035 1 98.69 79 LYS A N 1
ATOM 658 C CA . LYS A 1 79 ? -2.703 6.852 -7.82 1 98.69 79 LYS A CA 1
ATOM 659 C C . LYS A 1 79 ? -1.477 6.715 -6.926 1 98.69 79 LYS A C 1
ATOM 661 O O . LYS A 1 79 ? -0.717 5.75 -7.051 1 98.69 79 LYS A O 1
ATOM 666 N N . VAL A 1 80 ? -1.294 7.637 -6 1 98.94 80 VAL A N 1
ATOM 667 C CA . VAL A 1 80 ? -0.135 7.648 -5.113 1 98.94 80 VAL A CA 1
ATOM 668 C C . VAL A 1 80 ? -0.185 6.438 -4.18 1 98.94 80 VAL A C 1
ATOM 670 O O . VAL A 1 80 ? 0.833 5.781 -3.951 1 98.94 80 VAL A O 1
ATOM 673 N N . ALA A 1 81 ? -1.38 6.105 -3.713 1 98.94 81 ALA A N 1
ATOM 674 C CA . ALA A 1 81 ? -1.535 4.941 -2.848 1 98.94 81 ALA A CA 1
ATOM 675 C C . ALA A 1 81 ? -1.165 3.656 -3.584 1 98.94 81 ALA A C 1
ATOM 677 O O . ALA A 1 81 ? -0.452 2.807 -3.045 1 98.94 81 ALA A O 1
ATOM 678 N N . LYS A 1 82 ? -1.614 3.51 -4.777 1 98.94 82 LYS A N 1
ATOM 679 C CA . LYS A 1 82 ? -1.286 2.361 -5.617 1 98.94 82 LYS A CA 1
ATOM 680 C C . LYS A 1 82 ? 0.22 2.252 -5.836 1 98.94 82 LYS A C 1
ATOM 682 O O . LYS A 1 82 ? 0.805 1.185 -5.637 1 98.94 82 LYS A O 1
ATOM 687 N N . GLU A 1 83 ? 0.8 3.385 -6.176 1 98.94 83 GLU A N 1
ATOM 688 C CA . GLU A 1 83 ? 2.234 3.402 -6.445 1 98.94 83 GLU A CA 1
ATOM 689 C C . GLU A 1 83 ? 3.035 3.043 -5.199 1 98.94 83 GLU A C 1
ATOM 691 O O . GLU A 1 83 ? 4.02 2.303 -5.277 1 98.94 83 GLU A O 1
ATOM 696 N N . ALA A 1 84 ? 2.633 3.57 -4.113 1 98.94 84 ALA A N 1
ATOM 697 C CA . ALA A 1 84 ? 3.33 3.289 -2.861 1 98.94 84 ALA A CA 1
ATOM 698 C C . ALA A 1 84 ? 3.23 1.811 -2.498 1 98.94 84 ALA A C 1
ATOM 700 O O . ALA A 1 84 ? 4.234 1.181 -2.156 1 98.94 84 ALA A O 1
ATOM 701 N N . LEU A 1 85 ? 2.039 1.252 -2.613 1 99 85 LEU A N 1
ATOM 702 C CA . LEU A 1 85 ? 1.843 -0.162 -2.311 1 99 85 LEU A CA 1
ATOM 703 C C . LEU A 1 85 ? 2.682 -1.036 -3.238 1 99 85 LEU A C 1
ATOM 705 O O . LEU A 1 85 ? 3.361 -1.959 -2.781 1 99 85 LEU A O 1
ATOM 709 N N . GLU A 1 86 ? 2.66 -0.713 -4.477 1 98.94 86 GLU A N 1
ATOM 710 C CA . GLU A 1 86 ? 3.406 -1.493 -5.457 1 98.94 86 GLU A CA 1
ATOM 711 C C . GLU A 1 86 ? 4.91 -1.378 -5.227 1 98.94 86 GLU A C 1
ATOM 713 O O . GLU A 1 86 ? 5.641 -2.365 -5.348 1 98.94 86 GLU A O 1
ATOM 718 N N . TYR A 1 87 ? 5.316 -0.202 -4.891 1 98.94 87 TYR A N 1
ATOM 719 C CA . TYR A 1 87 ? 6.727 -0.014 -4.57 1 98.94 87 TYR A CA 1
ATOM 720 C C . TYR A 1 87 ? 7.141 -0.896 -3.396 1 98.94 87 TYR A C 1
ATOM 722 O O . TYR A 1 87 ? 8.18 -1.559 -3.447 1 98.94 87 TYR A O 1
ATOM 730 N N . GLY A 1 88 ? 6.324 -0.885 -2.42 1 98.94 88 GLY A N 1
ATOM 731 C CA . GLY A 1 88 ? 6.625 -1.707 -1.258 1 98.94 88 GLY A CA 1
ATOM 732 C C . GLY A 1 88 ? 6.656 -3.191 -1.571 1 98.94 88 GLY A C 1
ATOM 733 O O . GLY A 1 88 ? 7.59 -3.895 -1.174 1 98.94 88 GLY A O 1
ATOM 734 N N . LEU A 1 89 ? 5.691 -3.646 -2.336 1 98.94 89 LEU A N 1
ATOM 735 C CA . LEU A 1 89 ? 5.629 -5.066 -2.66 1 98.94 89 LEU A CA 1
ATOM 736 C C . LEU A 1 89 ? 6.766 -5.457 -3.602 1 98.94 89 LEU A C 1
ATOM 738 O O . LEU A 1 89 ? 7.289 -6.57 -3.52 1 98.94 89 LEU A O 1
ATOM 742 N N . LYS A 1 90 ? 7.129 -4.547 -4.469 1 98.88 90 LYS A N 1
ATOM 743 C CA . LYS A 1 90 ? 8.266 -4.797 -5.355 1 98.88 90 LYS A CA 1
ATOM 744 C C . LYS A 1 90 ? 9.555 -4.945 -4.559 1 98.88 90 LYS A C 1
ATOM 746 O O . LYS A 1 90 ? 10.414 -5.762 -4.906 1 98.88 90 LYS A O 1
ATOM 751 N N . HIS A 1 91 ? 9.672 -4.113 -3.586 1 98.81 91 HIS A N 1
ATOM 752 C CA . HIS A 1 91 ? 10.844 -4.168 -2.725 1 98.81 91 HIS A CA 1
ATOM 753 C C . HIS A 1 91 ? 10.875 -5.461 -1.918 1 98.81 91 HIS A C 1
ATOM 755 O O . HIS A 1 91 ? 11.93 -6.094 -1.784 1 98.81 91 HIS A O 1
ATOM 761 N N . MET A 1 92 ? 9.812 -5.922 -1.451 1 98.69 92 MET A N 1
ATOM 762 C CA . MET A 1 92 ? 9.727 -7.078 -0.564 1 98.69 92 MET A CA 1
ATOM 763 C C . MET A 1 92 ? 9.781 -8.375 -1.358 1 98.69 92 MET A C 1
ATOM 765 O O . MET A 1 92 ? 10.352 -9.367 -0.895 1 98.69 92 MET A O 1
ATOM 769 N N . TYR A 1 93 ? 9.117 -8.328 -2.494 1 98.5 93 TYR A N 1
ATOM 770 C CA . TYR A 1 93 ? 8.969 -9.523 -3.318 1 98.5 93 TYR A CA 1
ATOM 771 C C . TYR A 1 93 ? 9.219 -9.203 -4.785 1 98.5 93 TYR A C 1
ATOM 773 O O . TYR A 1 93 ? 8.32 -9.336 -5.621 1 98.5 93 TYR A O 1
ATOM 781 N N . PRO A 1 94 ? 10.484 -8.945 -5.184 1 98.56 94 PRO A N 1
ATOM 782 C CA . PRO A 1 94 ? 10.781 -8.445 -6.523 1 98.56 94 PRO A CA 1
ATOM 783 C C . PRO A 1 94 ? 10.43 -9.438 -7.625 1 98.56 94 PRO A C 1
ATOM 785 O O . PRO A 1 94 ? 9.82 -9.062 -8.633 1 98.56 94 PRO A O 1
ATOM 788 N N . ASP A 1 95 ? 10.719 -10.758 -7.398 1 97.75 95 ASP A N 1
ATOM 789 C CA . ASP A 1 95 ? 10.461 -11.758 -8.43 1 97.75 95 ASP A CA 1
ATOM 790 C C . ASP A 1 95 ? 8.961 -11.992 -8.602 1 97.75 95 ASP A C 1
ATOM 792 O O . ASP A 1 95 ? 8.461 -12.023 -9.727 1 97.75 95 ASP A O 1
ATOM 796 N N . LEU A 1 96 ? 8.32 -12.125 -7.523 1 98.25 96 LEU A N 1
ATOM 797 C CA . LEU A 1 96 ? 6.879 -12.344 -7.566 1 98.25 96 LEU A CA 1
ATOM 798 C C . LEU A 1 96 ? 6.168 -11.148 -8.203 1 98.25 96 LEU A C 1
ATOM 800 O O . LEU A 1 96 ? 5.234 -11.328 -8.992 1 98.25 96 LEU A O 1
ATOM 804 N N . PHE A 1 97 ? 6.617 -10.008 -7.855 1 98.75 97 PHE A N 1
ATOM 805 C CA . PHE A 1 97 ? 5.98 -8.805 -8.375 1 98.75 97 PHE A CA 1
ATOM 806 C C . PHE A 1 97 ? 6.16 -8.711 -9.891 1 98.75 97 PHE A C 1
ATOM 808 O O . PHE A 1 97 ? 5.23 -8.328 -10.602 1 98.75 97 PHE A O 1
ATOM 815 N N . SER A 1 98 ? 7.352 -9.031 -10.328 1 98.38 98 SER A N 1
ATOM 816 C CA . SER A 1 98 ? 7.625 -9.016 -11.766 1 98.38 98 SER A CA 1
ATOM 817 C C . SER A 1 98 ? 6.684 -9.945 -12.516 1 98.38 98 SER A C 1
ATOM 819 O O . SER A 1 98 ? 6.156 -9.586 -13.57 1 98.38 98 SER A O 1
ATOM 821 N N . LYS A 1 99 ? 6.453 -11.078 -11.977 1 98 99 LYS A N 1
ATOM 822 C CA . LYS A 1 99 ? 5.535 -12.031 -12.594 1 98 99 LYS A CA 1
ATOM 823 C C . LYS A 1 99 ? 4.098 -11.523 -12.555 1 98 99 LYS A C 1
ATOM 825 O O . LYS A 1 99 ? 3.379 -11.609 -13.555 1 98 99 LYS A O 1
ATOM 830 N N . ALA A 1 100 ? 3.744 -10.938 -11.43 1 98.56 100 ALA A N 1
ATOM 831 C CA . ALA A 1 100 ? 2.402 -10.375 -11.281 1 98.56 100 ALA A CA 1
ATOM 832 C C . ALA A 1 100 ? 2.156 -9.258 -12.289 1 98.56 100 ALA A C 1
ATOM 834 O O . ALA A 1 100 ? 1.063 -9.148 -12.844 1 98.56 100 ALA A O 1
ATOM 835 N N . GLU A 1 101 ? 3.16 -8.445 -12.5 1 98.06 101 GLU A N 1
ATOM 836 C CA . GLU A 1 101 ? 3.043 -7.359 -13.461 1 98.06 101 GLU A CA 1
ATOM 837 C C . GLU A 1 101 ? 2.764 -7.891 -14.867 1 98.06 101 GLU A C 1
ATOM 839 O O . GLU A 1 101 ? 1.899 -7.371 -15.57 1 98.06 101 GLU A O 1
ATOM 844 N N . LYS A 1 102 ? 3.439 -8.906 -15.188 1 96.94 102 LYS A N 1
ATOM 845 C CA . LYS A 1 102 ? 3.256 -9.5 -16.5 1 96.94 102 LYS A CA 1
ATOM 846 C C . LYS A 1 102 ? 1.865 -10.117 -16.641 1 96.94 102 LYS A C 1
ATOM 848 O O . LYS A 1 102 ? 1.183 -9.906 -17.641 1 96.94 102 LYS A O 1
ATOM 853 N N . ILE A 1 103 ? 1.49 -10.812 -15.672 1 97.12 103 ILE A N 1
ATOM 854 C CA . ILE A 1 103 ? 0.213 -11.516 -15.688 1 97.12 103 ILE A CA 1
ATOM 855 C C . ILE A 1 103 ? -0.933 -10.508 -15.703 1 97.12 103 ILE A C 1
ATOM 857 O O . ILE A 1 103 ? -1.949 -10.719 -16.359 1 97.12 103 ILE A O 1
ATOM 861 N N . SER A 1 104 ? -0.742 -9.383 -14.992 1 97.12 104 SER A N 1
ATOM 862 C CA . SER A 1 104 ? -1.791 -8.375 -14.875 1 97.12 104 SER A CA 1
ATOM 863 C C . SER A 1 104 ? -2.043 -7.68 -16.219 1 97.12 104 SER A C 1
ATOM 865 O O . SER A 1 104 ? -3.115 -7.113 -16.438 1 97.12 104 SER A O 1
ATOM 867 N N . GLN A 1 105 ? -1.064 -7.66 -17.062 1 95.31 105 GLN A N 1
ATOM 868 C CA . GLN A 1 105 ? -1.216 -7.039 -18.375 1 95.31 105 GLN A CA 1
ATOM 869 C C . GLN A 1 105 ? -2.268 -7.766 -19.203 1 95.31 105 GLN A C 1
ATOM 871 O O . GLN A 1 105 ? -2.795 -7.211 -20.172 1 95.31 105 GLN A O 1
ATOM 876 N N . LEU A 1 106 ? -2.578 -8.945 -18.844 1 89.81 106 LEU A N 1
ATOM 877 C CA . LEU A 1 106 ? -3.619 -9.711 -19.531 1 89.81 106 LEU A CA 1
ATOM 878 C C . LEU A 1 106 ? -4.988 -9.078 -19.297 1 89.81 106 LEU A C 1
ATOM 880 O O . LEU A 1 106 ? -5.91 -9.273 -20.094 1 89.81 106 LEU A O 1
ATOM 884 N N . LYS A 1 107 ? -5.281 -8.375 -18.188 1 84.88 107 LYS A N 1
ATOM 885 C CA . LYS A 1 107 ? -6.543 -7.719 -17.859 1 84.88 107 LYS A CA 1
ATOM 886 C C . LYS A 1 107 ? -6.637 -6.352 -18.531 1 84.88 107 LYS A C 1
ATOM 888 O O . LYS A 1 107 ? -7.73 -5.867 -18.828 1 84.88 107 LYS A O 1
ATOM 893 N N . GLN A 1 108 ? -5.566 -5.711 -18.672 1 71.94 108 GLN A N 1
ATOM 894 C CA . GLN A 1 108 ? -5.59 -4.379 -19.25 1 71.94 108 GLN A CA 1
ATOM 895 C C . GLN A 1 108 ? -5.828 -4.445 -20.766 1 71.94 108 GLN A C 1
ATOM 897 O O . GLN A 1 108 ? -6.191 -3.447 -21.391 1 71.94 108 GLN A O 1
ATOM 902 N N . ARG A 1 109 ? -5.598 -5.602 -21.375 1 58.94 109 ARG A N 1
ATOM 903 C CA . ARG A 1 109 ? -5.832 -5.758 -22.797 1 58.94 109 ARG A CA 1
ATOM 904 C C . ARG A 1 109 ? -7.27 -6.191 -23.078 1 58.94 109 ARG A C 1
ATOM 906 O O . ARG A 1 109 ? -7.875 -6.902 -22.266 1 58.94 109 ARG A O 1
ATOM 913 N N . MET B 1 1 ? 65.812 68.75 -6.328 1 32.5 1 MET B N 1
ATOM 914 C CA . MET B 1 1 ? 64.438 68.562 -6.781 1 32.5 1 MET B CA 1
ATOM 915 C C . MET B 1 1 ? 63.938 67.188 -6.363 1 32.5 1 MET B C 1
ATOM 917 O O . MET B 1 1 ? 64.375 66.188 -6.93 1 32.5 1 MET B O 1
ATOM 921 N N . GLU B 1 2 ? 63.844 66.938 -4.977 1 36.41 2 GLU B N 1
ATOM 922 C CA . GLU B 1 2 ? 63.656 65.812 -4.035 1 36.41 2 GLU B CA 1
ATOM 923 C C . GLU B 1 2 ? 62.25 65.25 -4.156 1 36.41 2 GLU B C 1
ATOM 925 O O . GLU B 1 2 ? 61.25 65.875 -3.883 1 36.41 2 GLU B O 1
ATOM 930 N N . GLU B 1 3 ? 62 64.5 -5.297 1 37.59 3 GLU B N 1
ATOM 931 C CA . GLU B 1 3 ? 60.719 63.812 -5.633 1 37.59 3 GLU B CA 1
ATOM 932 C C . GLU B 1 3 ? 60.312 62.844 -4.535 1 37.59 3 GLU B C 1
ATOM 934 O O . GLU B 1 3 ? 61.094 61.969 -4.168 1 37.59 3 GLU B O 1
ATOM 939 N N . GLU B 1 4 ? 59.531 63.344 -3.566 1 35.84 4 GLU B N 1
ATOM 940 C CA . GLU B 1 4 ? 58.875 62.719 -2.404 1 35.84 4 GLU B CA 1
ATOM 941 C C . GLU B 1 4 ? 58 61.562 -2.814 1 35.84 4 GLU B C 1
ATOM 943 O O . GLU B 1 4 ? 57.062 61.719 -3.602 1 35.84 4 GLU B O 1
ATOM 948 N N . GLU B 1 5 ? 58.531 60.344 -2.951 1 37.06 5 GLU B N 1
ATOM 949 C CA . GLU B 1 5 ? 57.906 59.031 -3.238 1 37.06 5 GLU B CA 1
ATOM 950 C C . GLU B 1 5 ? 56.844 58.688 -2.195 1 37.06 5 GLU B C 1
ATOM 952 O O . GLU B 1 5 ? 57.188 58.531 -1.017 1 37.06 5 GLU B O 1
ATOM 957 N N . LYS B 1 6 ? 55.688 59.312 -2.207 1 32 6 LYS B N 1
ATOM 958 C CA . LYS B 1 6 ? 54.562 59.031 -1.344 1 32 6 LYS B CA 1
ATOM 959 C C . LYS B 1 6 ? 54.156 57.562 -1.417 1 32 6 LYS B C 1
ATOM 961 O O . LYS B 1 6 ? 53.875 57.031 -2.5 1 32 6 LYS B O 1
ATOM 966 N N . LYS B 1 7 ? 54.625 56.688 -0.497 1 33.47 7 LYS B N 1
ATOM 967 C CA . LYS B 1 7 ? 54.312 55.281 -0.223 1 33.47 7 LYS B CA 1
ATOM 968 C C . LYS B 1 7 ? 52.844 55.094 0.125 1 33.47 7 LYS B C 1
ATOM 970 O O . LYS B 1 7 ? 52.344 55.719 1.058 1 33.47 7 LYS B O 1
ATOM 975 N N . ASN B 1 8 ? 51.938 54.781 -0.843 1 28 8 ASN B N 1
ATOM 976 C CA . ASN B 1 8 ? 50.531 54.406 -0.761 1 28 8 ASN B CA 1
ATOM 977 C C . ASN B 1 8 ? 50.281 53.25 0.178 1 28 8 ASN B C 1
ATOM 979 O O . ASN B 1 8 ? 50.781 52.125 -0.073 1 28 8 ASN B O 1
ATOM 983 N N . GLU B 1 9 ? 50.25 53.406 1.474 1 29.25 9 GLU B N 1
ATOM 984 C CA . GLU B 1 9 ? 49.906 52.438 2.492 1 29.25 9 GLU B CA 1
ATOM 985 C C . GLU B 1 9 ? 48.5 51.875 2.264 1 29.25 9 GLU B C 1
ATOM 987 O O . GLU B 1 9 ? 47.531 52.594 2.299 1 29.25 9 GLU B O 1
ATOM 992 N N . LYS B 1 10 ? 48.312 50.844 1.362 1 32.56 10 LYS B N 1
ATOM 993 C CA . LYS B 1 10 ? 47.094 50.062 1.168 1 32.56 10 LYS B CA 1
ATOM 994 C C . LYS B 1 10 ? 46.594 49.5 2.49 1 32.56 10 LYS B C 1
ATOM 996 O O . LYS B 1 10 ? 47.281 48.719 3.146 1 32.56 10 LYS B O 1
ATOM 1001 N N . ARG B 1 11 ? 45.781 50.219 3.289 1 30.42 11 ARG B N 1
ATOM 1002 C CA . ARG B 1 11 ? 45.031 49.75 4.453 1 30.42 11 ARG B CA 1
ATOM 1003 C C . ARG B 1 11 ? 44.156 48.562 4.094 1 30.42 11 ARG B C 1
ATOM 1005 O O . ARG B 1 11 ? 43.312 48.656 3.203 1 30.42 11 ARG B O 1
ATOM 1012 N N . GLU B 1 12 ? 44.719 47.312 4.074 1 35.81 12 GLU B N 1
ATOM 1013 C CA . GLU B 1 12 ? 43.906 46.094 3.982 1 35.81 12 GLU B CA 1
ATOM 1014 C C . GLU B 1 12 ? 42.875 46.031 5.082 1 35.81 12 GLU B C 1
ATOM 1016 O O . GLU B 1 12 ? 43.188 46.062 6.27 1 35.81 12 GLU B O 1
ATOM 1021 N N . LYS B 1 13 ? 41.719 46.719 4.938 1 35.47 13 LYS B N 1
ATOM 1022 C CA . LYS B 1 13 ? 40.531 46.531 5.793 1 35.47 13 LYS B CA 1
ATOM 1023 C C . LYS B 1 13 ? 40.188 45.031 5.914 1 35.47 13 LYS B C 1
ATOM 1025 O O . LYS B 1 13 ? 39.938 44.375 4.91 1 35.47 13 LYS B O 1
ATOM 1030 N N . THR B 1 14 ? 40.719 44.25 6.906 1 38.12 14 THR B N 1
ATOM 1031 C CA . THR B 1 14 ? 40.281 42.938 7.344 1 38.12 14 THR B CA 1
ATOM 1032 C C . THR B 1 14 ? 38.781 42.938 7.707 1 38.12 14 THR B C 1
ATOM 1034 O O . THR B 1 14 ? 38.375 43.688 8.602 1 38.12 14 THR B O 1
ATOM 1037 N N . ILE B 1 15 ? 37.906 42.812 6.758 1 37 15 ILE B N 1
ATOM 1038 C CA . ILE B 1 15 ? 36.469 42.531 6.977 1 37 15 ILE B CA 1
ATOM 1039 C C . ILE B 1 15 ? 36.344 41.344 7.945 1 37 15 ILE B C 1
ATOM 1041 O O . ILE B 1 15 ? 36.781 40.25 7.656 1 37 15 ILE B O 1
ATOM 1045 N N . GLU B 1 16 ? 36.375 41.594 9.289 1 38.84 16 GLU B N 1
ATOM 1046 C CA . GLU B 1 16 ? 35.906 40.594 10.266 1 38.84 16 GLU B CA 1
ATOM 1047 C C . GLU B 1 16 ? 34.5 40.156 9.969 1 38.84 16 GLU B C 1
ATOM 1049 O O . GLU B 1 16 ? 33.562 40.969 9.977 1 38.84 16 GLU B O 1
ATOM 1054 N N . ASN B 1 17 ? 34.25 39.156 9.133 1 42 17 ASN B N 1
ATOM 1055 C CA . ASN B 1 17 ? 32.969 38.469 8.984 1 42 17 ASN B CA 1
ATOM 1056 C C . ASN B 1 17 ? 32.406 38.031 10.328 1 42 17 ASN B C 1
ATOM 1058 O O . ASN B 1 17 ? 33 37.188 11.023 1 42 17 ASN B O 1
ATOM 1062 N N . THR B 1 18 ? 31.703 38.875 11.102 1 45.81 18 THR B N 1
ATOM 1063 C CA . THR B 1 18 ? 31 38.562 12.336 1 45.81 18 THR B CA 1
ATOM 1064 C C . THR B 1 18 ? 29.984 37.438 12.117 1 45.81 18 THR B C 1
ATOM 1066 O O . THR B 1 18 ? 29.234 37.438 11.133 1 45.81 18 THR B O 1
ATOM 1069 N N . PRO B 1 19 ? 30.094 36.25 12.82 1 47.41 19 PRO B N 1
ATOM 1070 C CA . PRO B 1 19 ? 29.234 35.031 12.82 1 47.41 19 PRO B CA 1
ATOM 1071 C C . PRO B 1 19 ? 27.766 35.375 13.086 1 47.41 19 PRO B C 1
ATOM 1073 O O . PRO B 1 19 ? 26.938 34.469 13.172 1 47.41 19 PRO B O 1
ATOM 1076 N N . GLU B 1 20 ? 27.406 36.562 13.328 1 48.09 20 GLU B N 1
ATOM 1077 C CA . GLU B 1 20 ? 26.016 36.75 13.727 1 48.09 20 GLU B CA 1
ATOM 1078 C C . GLU B 1 20 ? 25.062 36.438 12.578 1 48.09 20 GLU B C 1
ATOM 1080 O O . GLU B 1 20 ? 23.875 36.156 12.805 1 48.09 20 GLU B O 1
ATOM 1085 N N . SER B 1 21 ? 25.469 36.562 11.336 1 50.19 21 SER B N 1
ATOM 1086 C CA . SER B 1 21 ? 24.531 36.438 10.234 1 50.19 21 SER B CA 1
ATOM 1087 C C . SER B 1 21 ? 24.109 34.969 10.039 1 50.19 21 SER B C 1
ATOM 1089 O O . SER B 1 21 ? 23.078 34.719 9.43 1 50.19 21 SER B O 1
ATOM 1091 N N . THR B 1 22 ? 25.062 34.062 10.555 1 53.25 22 THR B N 1
ATOM 1092 C CA . THR B 1 22 ? 24.719 32.688 10.289 1 53.25 22 THR B CA 1
ATOM 1093 C C . THR B 1 22 ? 23.688 32.188 11.281 1 53.25 22 THR B C 1
ATOM 1095 O O . THR B 1 22 ? 22.969 31.203 11 1 53.25 22 THR B O 1
ATOM 1098 N N . LYS B 1 23 ? 23.734 32.719 12.469 1 53.88 23 LYS B N 1
ATOM 1099 C CA . LYS B 1 23 ? 22.797 32.25 13.484 1 53.88 23 LYS B CA 1
ATOM 1100 C C . LYS B 1 23 ? 21.375 32.719 13.188 1 53.88 23 LYS B C 1
ATOM 1102 O O . LYS B 1 23 ? 20.406 32.062 13.586 1 53.88 23 LYS B O 1
ATOM 1107 N N . ASN B 1 24 ? 21.188 33.906 12.742 1 51 24 ASN B N 1
ATOM 1108 C CA . ASN B 1 24 ? 19.844 34.406 12.461 1 51 24 ASN B CA 1
ATOM 1109 C C . ASN B 1 24 ? 19.156 33.594 11.375 1 51 24 ASN B C 1
ATOM 1111 O O . ASN B 1 24 ? 17.938 33.375 11.422 1 51 24 ASN B O 1
ATOM 1115 N N . ASN B 1 25 ? 19.875 33.094 10.453 1 53.22 25 ASN B N 1
ATOM 1116 C CA . ASN B 1 25 ? 19.266 32.312 9.367 1 53.22 25 ASN B CA 1
ATOM 1117 C C . ASN B 1 25 ? 18.812 30.938 9.836 1 53.22 25 ASN B C 1
ATOM 1119 O O . ASN B 1 25 ? 17.797 30.438 9.367 1 53.22 25 ASN B O 1
ATOM 1123 N N . ILE B 1 26 ? 19.531 30.344 10.875 1 54.66 26 ILE B N 1
ATOM 1124 C CA . ILE B 1 26 ? 19.156 29.031 11.414 1 54.66 26 ILE B CA 1
ATOM 1125 C C . ILE B 1 26 ? 17.891 29.172 12.266 1 54.66 26 ILE B C 1
ATOM 1127 O O . ILE B 1 26 ? 16.984 28.344 12.164 1 54.66 26 ILE B O 1
ATOM 1131 N N . GLU B 1 27 ? 17.828 30.188 13.07 1 52.97 27 GLU B N 1
ATOM 1132 C CA . GLU B 1 27 ? 16.656 30.422 13.914 1 52.97 27 GLU B CA 1
ATOM 1133 C C . GLU B 1 27 ? 15.414 30.719 13.078 1 52.97 27 GLU B C 1
ATOM 1135 O O . GLU B 1 27 ? 14.312 30.297 13.422 1 52.97 27 GLU B O 1
ATOM 1140 N N . GLU B 1 28 ? 15.578 31.391 12.016 1 52.5 28 GLU B N 1
ATOM 1141 C CA . GLU B 1 28 ? 14.445 31.734 11.156 1 52.5 28 GLU B CA 1
ATOM 1142 C C . GLU B 1 28 ? 13.953 30.5 10.391 1 52.5 28 GLU B C 1
ATOM 1144 O O . GLU B 1 28 ? 12.75 30.328 10.188 1 52.5 28 GLU B O 1
ATOM 1149 N N . GLU B 1 29 ? 14.922 29.672 10.008 1 50.34 29 GLU B N 1
ATOM 1150 C CA . GLU B 1 29 ? 14.539 28.422 9.344 1 50.34 29 GLU B CA 1
ATOM 1151 C C . GLU B 1 29 ? 13.82 27.484 10.305 1 50.34 29 GLU B C 1
ATOM 1153 O O . GLU B 1 29 ? 12.852 26.828 9.922 1 50.34 29 GLU B O 1
ATOM 1158 N N . GLU B 1 30 ? 14.32 27.438 11.492 1 51.91 30 GLU B N 1
ATOM 1159 C CA . GLU B 1 30 ? 13.648 26.641 12.523 1 51.91 30 GLU B CA 1
ATOM 1160 C C . GLU B 1 30 ? 12.25 27.188 12.812 1 51.91 30 GLU B C 1
ATOM 1162 O O . GLU B 1 30 ? 11.312 26.422 13.023 1 51.91 30 GLU B O 1
ATOM 1167 N N . LYS B 1 31 ? 12.086 28.484 12.812 1 54.84 31 LYS B N 1
ATOM 1168 C CA . LYS B 1 31 ? 10.773 29.078 13.062 1 54.84 31 LYS B CA 1
ATOM 1169 C C . LYS B 1 31 ? 9.82 28.828 11.891 1 54.84 31 LYS B C 1
ATOM 1171 O O . LYS B 1 31 ? 8.625 28.594 12.094 1 54.84 31 LYS B O 1
ATOM 1176 N N . LYS B 1 32 ? 10.312 28.922 10.648 1 54.97 32 LYS B N 1
ATOM 1177 C CA . LYS B 1 32 ? 9.5 28.594 9.484 1 54.97 32 LYS B CA 1
ATOM 1178 C C . LYS B 1 32 ? 9.148 27.109 9.461 1 54.97 32 LYS B C 1
ATOM 1180 O O . LYS B 1 32 ? 8.031 26.734 9.102 1 54.97 32 LYS B O 1
ATOM 1185 N N . GLU B 1 33 ? 10.148 26.234 9.812 1 54.41 33 GLU B N 1
ATOM 1186 C CA . GLU B 1 33 ? 9.891 24.812 9.953 1 54.41 33 GLU B CA 1
ATOM 1187 C C . GLU B 1 33 ? 8.859 24.531 11.039 1 54.41 33 GLU B C 1
ATOM 1189 O O . GLU B 1 33 ? 7.98 23.688 10.875 1 54.41 33 GLU B O 1
ATOM 1194 N N . ASP B 1 34 ? 9.039 25.297 12.117 1 57.44 34 ASP B N 1
ATOM 1195 C CA . ASP B 1 34 ? 8.086 25.172 13.219 1 57.44 34 ASP B CA 1
ATOM 1196 C C . ASP B 1 34 ? 6.684 25.578 12.781 1 57.44 34 ASP B C 1
ATOM 1198 O O . ASP B 1 34 ? 5.699 24.922 13.117 1 57.44 34 ASP B O 1
ATOM 1202 N N . SER B 1 35 ? 6.613 26.688 11.984 1 63.78 35 SER B N 1
ATOM 1203 C CA . SER B 1 35 ? 5.305 27.141 11.516 1 63.78 35 SER B CA 1
ATOM 1204 C C . SER B 1 35 ? 4.676 26.125 10.562 1 63.78 35 SER B C 1
ATOM 1206 O O . SER B 1 35 ? 3.471 25.875 10.625 1 63.78 35 SER B O 1
ATOM 1208 N N . ARG B 1 36 ? 5.527 25.578 9.602 1 65.94 36 ARG B N 1
ATOM 1209 C CA . ARG B 1 36 ? 5.012 24.578 8.672 1 65.94 36 ARG B CA 1
ATOM 1210 C C . ARG B 1 36 ? 4.645 23.297 9.406 1 65.94 36 ARG B C 1
ATOM 1212 O O . ARG B 1 36 ? 3.625 22.672 9.109 1 65.94 36 ARG B O 1
ATOM 1219 N N . GLU B 1 37 ? 5.438 22.922 10.391 1 69.12 37 GLU B N 1
ATOM 1220 C CA . GLU B 1 37 ? 5.176 21.719 11.195 1 69.12 37 GLU B CA 1
ATOM 1221 C C . GLU B 1 37 ? 3.854 21.844 11.945 1 69.12 37 GLU B C 1
ATOM 1223 O O . GLU B 1 37 ? 3.088 20.891 12.031 1 69.12 37 GLU B O 1
ATOM 1228 N N . ASP B 1 38 ? 3.723 23.047 12.43 1 74.12 38 ASP B N 1
ATOM 1229 C CA . ASP B 1 38 ? 2.484 23.25 13.172 1 74.12 38 ASP B CA 1
ATOM 1230 C C . ASP B 1 38 ? 1.268 23.125 12.258 1 74.12 38 ASP B C 1
ATOM 1232 O O . ASP B 1 38 ? 0.235 22.578 12.664 1 74.12 38 ASP B O 1
ATOM 1236 N N . SER B 1 39 ? 1.52 23.453 11.047 1 91.69 39 SER B N 1
ATOM 1237 C CA . SER B 1 39 ? 0.399 23.375 10.117 1 91.69 39 SER B CA 1
ATOM 1238 C C . SER B 1 39 ? 0.135 21.938 9.688 1 91.69 39 SER B C 1
ATOM 1240 O O . SER B 1 39 ? -1.016 21.5 9.633 1 91.69 39 SER B O 1
ATOM 1242 N N . ILE B 1 40 ? 1.287 21.125 9.664 1 96.69 40 ILE B N 1
ATOM 1243 C CA . ILE B 1 40 ? 1.135 19.734 9.242 1 96.69 40 ILE B CA 1
ATOM 1244 C C . ILE B 1 40 ? 0.427 18.938 10.336 1 96.69 40 ILE B C 1
ATOM 1246 O O . ILE B 1 40 ? -0.548 18.234 10.062 1 96.69 40 ILE B O 1
ATOM 1250 N N . GLU B 1 41 ? 0.936 19.125 11.523 1 96.25 41 GLU B N 1
ATOM 1251 C CA . GLU B 1 41 ? 0.361 18.406 12.656 1 96.25 41 GLU B CA 1
ATOM 1252 C C . GLU B 1 41 ? -1.114 18.766 12.844 1 96.25 41 GLU B C 1
ATOM 1254 O O . GLU B 1 41 ? -1.943 17.875 13.062 1 96.25 41 GLU B O 1
ATOM 1259 N N . SER B 1 42 ? -1.419 20.047 12.727 1 96.06 42 SER B N 1
ATOM 1260 C CA . SER B 1 42 ? -2.795 20.484 12.914 1 96.06 42 SER B CA 1
ATOM 1261 C C . SER B 1 42 ? -3.721 19.891 11.859 1 96.06 42 SER B C 1
ATOM 1263 O O . SER B 1 42 ? -4.832 19.453 12.18 1 96.06 42 SER B O 1
ATOM 1265 N N . ILE B 1 43 ? -3.291 19.797 10.664 1 96.88 43 ILE B N 1
ATOM 1266 C CA . ILE B 1 43 ? -4.102 19.266 9.578 1 96.88 43 ILE B CA 1
ATOM 1267 C C . ILE B 1 43 ? -4.266 17.75 9.758 1 96.88 43 ILE B C 1
ATOM 1269 O O . ILE B 1 43 ? -5.383 17.234 9.688 1 96.88 43 ILE B O 1
ATOM 1273 N N . MET B 1 44 ? -3.158 17.062 10.102 1 97.88 44 MET B N 1
ATOM 1274 C CA . MET B 1 44 ? -3.223 15.609 10.234 1 97.88 44 MET B CA 1
ATOM 1275 C C . MET B 1 44 ? -4.105 15.211 11.406 1 97.88 44 MET B C 1
ATOM 1277 O O . MET B 1 44 ? -4.848 14.227 11.328 1 97.88 44 MET B O 1
ATOM 1281 N N . LYS B 1 45 ? -4.145 15.914 12.406 1 96.81 45 LYS B N 1
ATOM 1282 C CA . LYS B 1 45 ? -4.898 15.578 13.617 1 96.81 45 LYS B CA 1
ATOM 1283 C C . LYS B 1 45 ? -6.398 15.578 13.344 1 96.81 45 LYS B C 1
ATOM 1285 O O . LYS B 1 45 ? -7.152 14.859 13.992 1 96.81 45 LYS B O 1
ATOM 1290 N N . LYS B 1 46 ? -6.812 16.328 12.367 1 96.19 46 LYS B N 1
ATOM 1291 C CA . LYS B 1 46 ? -8.227 16.391 12.008 1 96.19 46 LYS B CA 1
ATOM 1292 C C . LYS B 1 46 ? -8.734 15.039 11.539 1 96.19 46 LYS B C 1
ATOM 1294 O O . LYS B 1 46 ? -9.938 14.766 11.594 1 96.19 46 LYS B O 1
ATOM 1299 N N . PHE B 1 47 ? -7.836 14.172 11.156 1 97.06 47 PHE B N 1
ATOM 1300 C CA . PHE B 1 47 ? -8.242 12.922 10.523 1 97.06 47 PHE B CA 1
ATOM 1301 C C . PHE B 1 47 ? -8.062 11.75 11.484 1 97.06 47 PHE B C 1
ATOM 1303 O O . PHE B 1 47 ? -8.391 10.609 11.148 1 97.06 47 PHE B O 1
ATOM 1310 N N . LEU B 1 48 ? -7.691 12 12.703 1 96.5 48 LEU B N 1
ATOM 1311 C CA . LEU B 1 48 ? -7.402 10.938 13.664 1 96.5 48 LEU B CA 1
ATOM 1312 C C . LEU B 1 48 ? -8.688 10.25 14.117 1 96.5 48 LEU B C 1
ATOM 1314 O O . LEU B 1 48 ? -8.656 9.109 14.578 1 96.5 48 LEU B O 1
ATOM 1318 N N . GLU B 1 49 ? -9.797 10.898 13.961 1 94.88 49 GLU B N 1
ATOM 1319 C CA . GLU B 1 49 ? -11.062 10.344 14.438 1 94.88 49 GLU B CA 1
ATOM 1320 C C . GLU B 1 49 ? -11.727 9.484 13.367 1 94.88 49 GLU B C 1
ATOM 1322 O O . GLU B 1 49 ? -12.727 8.82 13.633 1 94.88 49 GLU B O 1
ATOM 1327 N N . LYS B 1 50 ? -11.164 9.5 12.227 1 96.31 50 LYS B N 1
ATOM 1328 C CA . LYS B 1 50 ? -11.719 8.719 11.117 1 96.31 50 LYS B CA 1
ATOM 1329 C C . LYS B 1 50 ? -11.078 7.336 11.047 1 96.31 50 LYS B C 1
ATOM 1331 O O . LYS B 1 50 ? -9.969 7.129 11.539 1 96.31 50 LYS B O 1
ATOM 1336 N N . ASP B 1 51 ? -11.797 6.41 10.406 1 96.62 51 ASP B N 1
ATOM 1337 C CA . ASP B 1 51 ? -11.25 5.082 10.141 1 96.62 51 ASP B CA 1
ATOM 1338 C C . ASP B 1 51 ? -10.156 5.145 9.07 1 96.62 51 ASP B C 1
ATOM 1340 O O . ASP B 1 51 ? -10.391 5.609 7.957 1 96.62 51 ASP B O 1
ATOM 1344 N N . PRO B 1 52 ? -8.961 4.652 9.406 1 98.12 52 PRO B N 1
ATOM 1345 C CA . PRO B 1 52 ? -7.824 4.84 8.5 1 98.12 52 PRO B CA 1
ATOM 1346 C C . PRO B 1 52 ? -7.73 3.742 7.441 1 98.12 52 PRO B C 1
ATOM 1348 O O . PRO B 1 52 ? -6.648 3.205 7.195 1 98.12 52 PRO B O 1
ATOM 1351 N N . LYS B 1 53 ? -8.828 3.365 6.914 1 98.56 53 LYS B N 1
ATOM 1352 C CA . LYS B 1 53 ? -8.852 2.352 5.863 1 98.56 53 LYS B CA 1
ATOM 1353 C C . LYS B 1 53 ? -8.594 2.977 4.496 1 98.56 53 LYS B C 1
ATOM 1355 O O . LYS B 1 53 ? -9.219 3.977 4.137 1 98.56 53 LYS B O 1
ATOM 1360 N N . ILE B 1 54 ? -7.734 2.406 3.807 1 98.81 54 ILE B N 1
ATOM 1361 C CA . ILE B 1 54 ? -7.387 2.85 2.461 1 98.81 54 ILE B CA 1
ATOM 1362 C C . ILE B 1 54 ? -7.707 1.744 1.455 1 98.81 54 ILE B C 1
ATOM 1364 O O . ILE B 1 54 ? -7.25 0.609 1.605 1 98.81 54 ILE B O 1
ATOM 1368 N N . GLY B 1 55 ? -8.492 2.027 0.484 1 98.88 55 GLY B N 1
ATOM 1369 C CA . GLY B 1 55 ? -8.742 1.121 -0.625 1 98.88 55 GLY B CA 1
ATOM 1370 C C . GLY B 1 55 ? -7.848 1.378 -1.821 1 98.88 55 GLY B C 1
ATOM 1371 O O . GLY B 1 55 ? -7.762 2.508 -2.309 1 98.88 55 GLY B O 1
ATOM 1372 N N . ILE B 1 56 ? -7.242 0.358 -2.234 1 98.88 56 ILE B N 1
ATOM 1373 C CA . ILE B 1 56 ? -6.309 0.495 -3.346 1 98.88 56 ILE B CA 1
ATOM 1374 C C . ILE B 1 56 ? -6.633 -0.534 -4.426 1 98.88 56 ILE B C 1
ATOM 1376 O O . ILE B 1 56 ? -6.789 -1.722 -4.133 1 98.88 56 ILE B O 1
ATOM 1380 N N . TRP B 1 57 ? -6.816 -0.064 -5.625 1 98.5 57 TRP B N 1
ATOM 1381 C CA . TRP B 1 57 ? -7.016 -0.96 -6.758 1 98.5 57 TRP B CA 1
ATOM 1382 C C . TRP B 1 57 ? -5.699 -1.21 -7.492 1 98.5 57 TRP B C 1
ATOM 1384 O O . TRP B 1 57 ? -5.09 -0.278 -8.023 1 98.5 57 TRP B O 1
ATOM 1394 N N . SER B 1 58 ? -5.277 -2.514 -7.496 1 98.56 58 SER B N 1
ATOM 1395 C CA . SER B 1 58 ? -4.047 -2.891 -8.188 1 98.56 58 SER B CA 1
ATOM 1396 C C . SER B 1 58 ? -4.016 -4.387 -8.484 1 98.56 58 SER B C 1
ATOM 1398 O O . SER B 1 58 ? -3.869 -5.199 -7.57 1 98.56 58 SER B O 1
ATOM 1400 N N . TYR B 1 59 ? -3.939 -4.734 -9.734 1 98.12 59 TYR B N 1
ATOM 1401 C CA . TYR B 1 59 ? -3.893 -6.148 -10.094 1 98.12 59 TYR B CA 1
ATOM 1402 C C . TYR B 1 59 ? -2.572 -6.777 -9.664 1 98.12 59 TYR B C 1
ATOM 1404 O O . TYR B 1 59 ? -2.559 -7.801 -8.977 1 98.12 59 TYR B O 1
ATOM 1412 N N . PRO B 1 60 ? -1.392 -6.117 -9.984 1 98.69 60 PRO B N 1
ATOM 1413 C CA . PRO B 1 60 ? -0.15 -6.785 -9.578 1 98.69 60 PRO B CA 1
ATOM 1414 C C . PRO B 1 60 ? -0.03 -6.949 -8.07 1 98.69 60 PRO B C 1
ATOM 1416 O O . PRO B 1 60 ? 0.41 -7.996 -7.59 1 98.69 60 PRO B O 1
ATOM 1419 N N . ALA B 1 61 ? -0.446 -5.941 -7.332 1 98.94 61 ALA B N 1
ATOM 1420 C CA . ALA B 1 61 ? -0.384 -6.035 -5.875 1 98.94 61 ALA B CA 1
ATOM 1421 C C . ALA B 1 61 ? -1.312 -7.129 -5.355 1 98.94 61 ALA B C 1
ATOM 1423 O O . ALA B 1 61 ? -0.917 -7.938 -4.512 1 98.94 61 ALA B O 1
ATOM 1424 N N . TYR B 1 62 ? -2.488 -7.125 -5.887 1 98.75 62 TYR B N 1
ATOM 1425 C CA . TYR B 1 62 ? -3.492 -8.109 -5.504 1 98.75 62 TYR B CA 1
ATOM 1426 C C . TYR B 1 62 ? -3 -9.523 -5.781 1 98.75 62 TYR B C 1
ATOM 1428 O O . TYR B 1 62 ? -3.117 -10.406 -4.926 1 98.75 62 TYR B O 1
ATOM 1436 N N . LEU B 1 63 ? -2.367 -9.734 -6.883 1 98.69 63 LEU B N 1
ATOM 1437 C CA . LEU B 1 63 ? -1.894 -11.055 -7.285 1 98.69 63 LEU B CA 1
ATOM 1438 C C . LEU B 1 63 ? -0.76 -11.523 -6.379 1 98.69 63 LEU B C 1
ATOM 1440 O O . LEU B 1 63 ? -0.723 -12.695 -5.977 1 98.69 63 LEU B O 1
ATOM 1444 N N . VAL B 1 64 ? 0.156 -10.602 -6.043 1 98.88 64 VAL B N 1
ATOM 1445 C CA . VAL B 1 64 ? 1.246 -10.961 -5.141 1 98.88 64 VAL B CA 1
ATOM 1446 C C . VAL B 1 64 ? 0.678 -11.383 -3.789 1 98.88 64 VAL B C 1
ATOM 1448 O O . VAL B 1 64 ? 1.034 -12.445 -3.268 1 98.88 64 VAL B O 1
ATOM 1451 N N . LEU B 1 65 ? -0.274 -10.633 -3.273 1 98.94 65 LEU B N 1
ATOM 1452 C CA . LEU B 1 65 ? -0.833 -10.891 -1.953 1 98.94 65 LEU B CA 1
ATOM 1453 C C . LEU B 1 65 ? -1.649 -12.18 -1.956 1 98.94 65 LEU B C 1
ATOM 1455 O O . LEU B 1 65 ? -1.537 -12.992 -1.036 1 98.94 65 LEU B O 1
ATOM 1459 N N . GLN B 1 66 ? -2.4 -12.391 -2.988 1 98.75 66 GLN B N 1
ATOM 1460 C CA . GLN B 1 66 ? -3.213 -13.594 -3.086 1 98.75 66 GLN B CA 1
ATOM 1461 C C . GLN B 1 66 ? -2.34 -14.836 -3.25 1 98.75 66 GLN B C 1
ATOM 1463 O O . GLN B 1 66 ? -2.607 -15.875 -2.643 1 98.75 66 GLN B O 1
ATOM 1468 N N . TYR B 1 67 ? -1.248 -14.75 -4.055 1 98.62 67 TYR B N 1
ATOM 1469 C CA . TYR B 1 67 ? -0.322 -15.867 -4.219 1 98.62 67 TYR B CA 1
ATOM 1470 C C . TYR B 1 67 ? 0.284 -16.266 -2.879 1 98.62 67 TYR B C 1
ATOM 1472 O O . TYR B 1 67 ? 0.262 -17.438 -2.51 1 98.62 67 TYR B O 1
ATOM 1480 N N . LEU B 1 68 ? 0.729 -15.266 -2.186 1 98.69 68 LEU B N 1
ATOM 1481 C CA . LEU B 1 68 ? 1.378 -15.523 -0.906 1 98.69 68 LEU B CA 1
ATOM 1482 C C . LEU B 1 68 ? 0.382 -16.094 0.103 1 98.69 68 LEU B C 1
ATOM 1484 O O . LEU B 1 68 ? 0.701 -17.016 0.842 1 98.69 68 LEU B O 1
ATOM 1488 N N . TYR B 1 69 ? -0.819 -15.508 0.151 1 98.38 69 TYR B N 1
ATOM 1489 C CA . TYR B 1 69 ? -1.854 -15.961 1.074 1 98.38 69 TYR B CA 1
ATOM 1490 C C . TYR B 1 69 ? -2.197 -17.422 0.836 1 98.38 69 TYR B C 1
ATOM 1492 O O . TYR B 1 69 ? -2.453 -18.172 1.784 1 98.38 69 TYR B O 1
ATOM 1500 N N . ASN B 1 70 ? -2.135 -17.891 -0.362 1 97.44 70 ASN B N 1
ATOM 1501 C CA . ASN B 1 70 ? -2.559 -19.234 -0.718 1 97.44 70 ASN B CA 1
ATOM 1502 C C . ASN B 1 70 ? -1.399 -20.219 -0.643 1 97.44 70 ASN B C 1
ATOM 1504 O O . ASN B 1 70 ? -1.612 -21.438 -0.644 1 97.44 70 ASN B O 1
ATOM 1508 N N . THR B 1 71 ? -0.139 -19.75 -0.607 1 97.19 71 THR B N 1
ATOM 1509 C CA . THR B 1 71 ? 0.969 -20.688 -0.747 1 97.19 71 THR B CA 1
ATOM 1510 C C . THR B 1 71 ? 1.854 -20.672 0.496 1 97.19 71 THR B C 1
ATOM 1512 O O . THR B 1 71 ? 2.656 -21.594 0.707 1 97.19 71 THR B O 1
ATOM 1515 N N . LYS B 1 72 ? 1.781 -19.609 1.195 1 97.5 72 LYS B N 1
ATOM 1516 C CA . LYS B 1 72 ? 2.607 -19.5 2.395 1 97.5 72 LYS B CA 1
ATOM 1517 C C . LYS B 1 72 ? 1.759 -19.625 3.658 1 97.5 72 LYS B C 1
ATOM 1519 O O . LYS B 1 72 ? 1.104 -18.656 4.062 1 97.5 72 LYS B O 1
ATOM 1524 N N . PRO B 1 73 ? 1.86 -20.859 4.371 1 97.75 73 PRO B N 1
ATOM 1525 C CA . PRO B 1 73 ? 1.096 -21.016 5.609 1 97.75 73 PRO B CA 1
ATOM 1526 C C . PRO B 1 73 ? 1.426 -19.953 6.652 1 97.75 73 PRO B C 1
ATOM 1528 O O . PRO B 1 73 ? 2.598 -19.625 6.859 1 97.75 73 PRO B O 1
ATOM 1531 N N . GLY B 1 74 ? 0.481 -19.328 7.23 1 98.19 74 GLY B N 1
ATOM 1532 C CA . GLY B 1 74 ? 0.682 -18.344 8.273 1 98.19 74 GLY B CA 1
ATOM 1533 C C . GLY B 1 74 ? 0.836 -16.938 7.734 1 98.19 74 GLY B C 1
ATOM 1534 O O . GLY B 1 74 ? 1.026 -15.984 8.508 1 98.19 74 GLY B O 1
ATOM 1535 N N . PHE B 1 75 ? 0.779 -16.828 6.41 1 98.38 75 PHE B N 1
ATOM 1536 C CA . PHE B 1 75 ? 0.887 -15.516 5.789 1 98.38 75 PHE B CA 1
ATOM 1537 C C . PHE B 1 75 ? -0.232 -14.602 6.27 1 98.38 75 PHE B C 1
ATOM 1539 O O . PHE B 1 75 ? -1.409 -14.961 6.203 1 98.38 75 PHE B O 1
ATOM 1546 N N . LYS B 1 76 ? 0.224 -13.422 6.758 1 98.62 76 LYS B N 1
ATOM 1547 C CA . LYS B 1 76 ? -0.719 -12.398 7.195 1 98.62 76 LYS B CA 1
ATOM 1548 C C . LYS B 1 76 ? -0.855 -11.297 6.152 1 98.62 76 LYS B C 1
ATOM 1550 O O . LYS B 1 76 ? -0.096 -10.328 6.164 1 98.62 76 LYS B O 1
ATOM 1555 N N . MET B 1 77 ? -1.838 -11.336 5.398 1 98.62 77 MET B N 1
ATOM 1556 C CA . MET B 1 77 ? -2.002 -10.477 4.23 1 98.62 77 MET B CA 1
ATOM 1557 C C . MET B 1 77 ? -2.137 -9.016 4.645 1 98.62 77 MET B C 1
ATOM 1559 O O . MET B 1 77 ? -1.455 -8.141 4.102 1 98.62 77 MET B O 1
ATOM 1563 N N . SER B 1 78 ? -2.951 -8.766 5.59 1 98.5 78 SER B N 1
ATOM 1564 C CA . SER B 1 78 ? -3.219 -7.395 6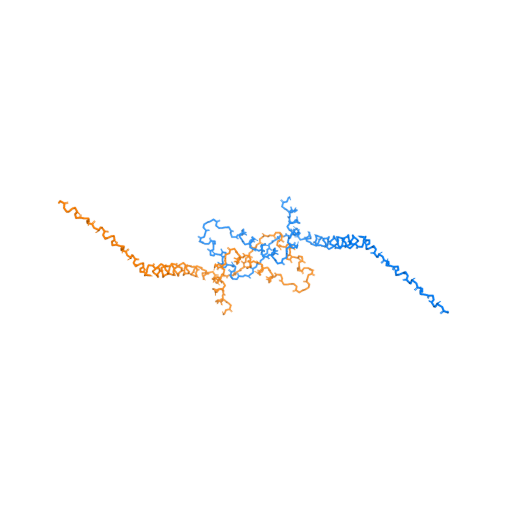.02 1 98.5 78 SER B CA 1
ATOM 1565 C C . SER B 1 78 ? -1.962 -6.738 6.578 1 98.5 78 SER B C 1
ATOM 1567 O O . SER B 1 78 ? -1.707 -5.559 6.324 1 98.5 78 SER B O 1
ATOM 1569 N N . LYS B 1 79 ? -1.176 -7.531 7.262 1 98.69 79 LYS B N 1
ATOM 1570 C CA . LYS B 1 79 ? 0.067 -7.012 7.824 1 98.69 79 LYS B CA 1
ATOM 1571 C C . LYS B 1 79 ? 1.062 -6.656 6.723 1 98.69 79 LYS B C 1
ATOM 1573 O O . LYS B 1 79 ? 1.637 -5.566 6.723 1 98.69 79 LYS B O 1
ATOM 1578 N N . VAL B 1 80 ? 1.237 -7.539 5.758 1 98.94 80 VAL B N 1
ATOM 1579 C CA . VAL B 1 80 ? 2.195 -7.348 4.676 1 98.94 80 VAL B CA 1
ATOM 1580 C C . VAL B 1 80 ? 1.75 -6.184 3.791 1 98.94 80 VAL B C 1
ATOM 1582 O O . VAL B 1 80 ? 2.568 -5.352 3.391 1 98.94 80 VAL B O 1
ATOM 1585 N N . ALA B 1 81 ? 0.454 -6.098 3.559 1 98.94 81 ALA B N 1
ATOM 1586 C CA . ALA B 1 81 ? -0.073 -4.996 2.756 1 98.94 81 ALA B CA 1
ATOM 1587 C C . ALA B 1 81 ? 0.179 -3.652 3.436 1 98.94 81 ALA B C 1
ATOM 1589 O O . ALA B 1 81 ? 0.607 -2.693 2.789 1 98.94 81 ALA B O 1
ATOM 1590 N N . LYS B 1 82 ? -0.065 -3.568 4.699 1 98.94 82 LYS B N 1
ATOM 1591 C CA . LYS B 1 82 ? 0.19 -2.363 5.484 1 98.94 82 LYS B CA 1
ATOM 1592 C C . LYS B 1 82 ? 1.664 -1.972 5.426 1 98.94 82 LYS B C 1
ATOM 1594 O O . LYS B 1 82 ? 1.994 -0.818 5.145 1 98.94 82 LYS B O 1
ATOM 1599 N N . GLU B 1 83 ? 2.486 -2.973 5.637 1 98.94 83 GLU B N 1
ATOM 1600 C CA . GLU B 1 83 ? 3.924 -2.719 5.645 1 98.94 83 GLU B CA 1
ATOM 1601 C C . GLU B 1 83 ? 4.41 -2.242 4.277 1 98.94 83 GLU B C 1
ATOM 1603 O O . GLU B 1 83 ? 5.238 -1.335 4.188 1 98.94 83 GLU B O 1
ATOM 1608 N N . ALA B 1 84 ? 3.918 -2.848 3.271 1 98.94 84 ALA B N 1
ATOM 1609 C CA . ALA B 1 84 ? 4.312 -2.465 1.918 1 98.94 84 ALA B CA 1
ATOM 1610 C C . ALA B 1 84 ? 3.873 -1.037 1.603 1 98.94 84 ALA B C 1
ATOM 1612 O O . ALA B 1 84 ? 4.664 -0.237 1.093 1 98.94 84 ALA B O 1
ATOM 1613 N N . LEU B 1 85 ? 2.643 -0.708 1.939 1 98.94 85 LEU B N 1
ATOM 1614 C CA . LEU B 1 85 ? 2.135 0.639 1.702 1 98.94 85 LEU B CA 1
ATOM 1615 C C . LEU B 1 85 ? 2.947 1.672 2.477 1 98.94 85 LEU B C 1
ATOM 1617 O O . LEU B 1 85 ? 3.346 2.697 1.921 1 98.94 85 LEU B O 1
ATOM 1621 N N . GLU B 1 86 ? 3.219 1.376 3.691 1 98.94 86 GLU B N 1
ATOM 1622 C CA . GLU B 1 86 ? 3.971 2.297 4.535 1 98.94 86 GLU B CA 1
ATOM 1623 C C . GLU B 1 86 ? 5.402 2.461 4.035 1 98.94 86 GLU B C 1
ATOM 1625 O O . GLU B 1 86 ? 5.945 3.568 4.035 1 98.94 86 GLU B O 1
ATOM 1630 N N . TYR B 1 87 ? 5.941 1.376 3.611 1 98.94 87 TYR B N 1
ATOM 1631 C CA . TYR B 1 87 ? 7.281 1.448 3.039 1 98.94 87 TYR B CA 1
ATOM 1632 C C . TYR B 1 87 ? 7.305 2.367 1.822 1 98.94 87 TYR B C 1
ATOM 1634 O O . TYR B 1 87 ? 8.195 3.213 1.693 1 98.94 87 TYR B O 1
ATOM 1642 N N . GLY B 1 88 ? 6.344 2.188 1.007 1 98.94 88 GLY B N 1
ATOM 1643 C CA . GLY B 1 88 ? 6.27 3.029 -0.177 1 98.94 88 GLY B CA 1
ATOM 1644 C C . GLY B 1 88 ? 6.082 4.5 0.147 1 98.94 88 GLY B C 1
ATOM 1645 O O . GLY B 1 88 ? 6.781 5.355 -0.403 1 98.94 88 GLY B O 1
ATOM 1646 N N . LEU B 1 89 ? 5.207 4.781 1.086 1 98.94 89 LEU B N 1
ATOM 1647 C CA . LEU B 1 89 ? 4.941 6.172 1.439 1 98.94 89 LEU B CA 1
ATOM 1648 C C . LEU B 1 89 ? 6.137 6.785 2.164 1 98.94 89 LEU B C 1
ATOM 1650 O O . LEU B 1 89 ? 6.418 7.973 2.004 1 98.94 89 LEU B O 1
ATOM 1654 N N . LYS B 1 90 ? 6.816 5.977 2.936 1 98.88 90 LYS B N 1
ATOM 1655 C CA . LYS B 1 90 ? 8.023 6.449 3.604 1 98.88 90 LYS B CA 1
ATOM 1656 C C . LYS B 1 90 ? 9.102 6.82 2.59 1 98.88 90 LYS B C 1
ATOM 1658 O O . LYS B 1 90 ? 9.844 7.789 2.787 1 98.88 90 LYS B O 1
ATOM 1663 N N . HIS B 1 91 ? 9.188 6.004 1.603 1 98.81 91 HIS B N 1
ATOM 1664 C CA . HIS B 1 91 ? 10.156 6.262 0.542 1 98.81 91 HIS B CA 1
ATOM 1665 C C . HIS B 1 91 ? 9.797 7.523 -0.236 1 98.81 91 HIS B C 1
ATOM 1667 O O . HIS B 1 91 ? 10.672 8.336 -0.544 1 98.81 91 HIS B O 1
ATOM 1673 N N . MET B 1 92 ? 8.594 7.773 -0.495 1 98.69 92 MET B N 1
ATOM 1674 C CA . MET B 1 92 ? 8.133 8.875 -1.333 1 98.69 92 MET B CA 1
ATOM 1675 C C . MET B 1 92 ? 8.094 10.18 -0.541 1 98.69 92 MET B C 1
ATOM 1677 O O . MET B 1 92 ? 8.367 11.25 -1.083 1 98.69 92 MET B O 1
ATOM 1681 N N . TYR B 1 93 ? 7.664 10.031 0.699 1 98.5 93 TYR B N 1
ATOM 1682 C CA . TYR B 1 93 ? 7.445 11.188 1.559 1 98.5 93 TYR B CA 1
ATOM 1683 C C . TYR B 1 93 ? 8.016 10.953 2.949 1 98.5 93 TYR B C 1
ATOM 1685 O O . TYR B 1 93 ? 7.277 10.922 3.936 1 98.5 93 TYR B O 1
ATOM 1693 N N . PRO B 1 94 ? 9.359 10.93 3.102 1 98.56 94 PRO B N 1
ATOM 1694 C CA . PRO B 1 94 ? 9.984 10.516 4.355 1 98.56 94 PRO B CA 1
ATOM 1695 C C . PRO B 1 94 ? 9.656 11.445 5.52 1 98.56 94 PRO B C 1
ATOM 1697 O O . PRO B 1 94 ? 9.328 10.977 6.613 1 98.56 94 PRO B O 1
ATOM 1700 N N . ASP B 1 95 ? 9.641 12.789 5.258 1 97.75 95 ASP B N 1
ATOM 1701 C CA . ASP B 1 95 ? 9.398 13.742 6.34 1 97.75 95 ASP B CA 1
ATOM 1702 C C . ASP B 1 95 ? 7.938 13.695 6.785 1 97.75 95 ASP B C 1
ATOM 1704 O O . ASP B 1 95 ? 7.648 13.648 7.984 1 97.75 95 ASP B O 1
ATOM 1708 N N . LEU B 1 96 ? 7.082 13.68 5.844 1 98.31 96 LEU B N 1
ATOM 1709 C CA . LEU B 1 96 ? 5.66 13.617 6.152 1 98.31 96 LEU B CA 1
ATOM 1710 C C . LEU B 1 96 ? 5.312 12.328 6.887 1 98.31 96 LEU B C 1
ATOM 1712 O O . LEU B 1 96 ? 4.523 12.344 7.832 1 98.31 96 LEU B O 1
ATOM 1716 N N . PHE B 1 97 ? 5.902 11.289 6.445 1 98.75 97 PHE B N 1
ATOM 1717 C CA . PHE B 1 97 ? 5.605 10 7.055 1 98.75 97 PHE B CA 1
ATOM 1718 C C . PHE B 1 97 ? 6.074 9.969 8.5 1 98.75 97 PHE B C 1
ATOM 1720 O O . PHE B 1 97 ? 5.383 9.43 9.367 1 98.75 97 PHE B O 1
ATOM 1727 N N . SER B 1 98 ? 7.254 10.516 8.734 1 98.44 98 SER B N 1
ATOM 1728 C CA . SER B 1 98 ? 7.777 10.57 10.094 1 98.44 98 SER B CA 1
ATOM 1729 C C . SER B 1 98 ? 6.832 11.328 11.023 1 98.44 98 SER B C 1
ATOM 1731 O O . SER B 1 98 ? 6.578 10.891 12.148 1 98.44 98 SER B O 1
ATOM 1733 N N . LYS B 1 99 ? 6.305 12.383 10.547 1 98.06 99 LYS B N 1
ATOM 1734 C CA . LYS B 1 99 ? 5.352 13.164 11.336 1 98.06 99 LYS B CA 1
ATOM 1735 C C . LYS B 1 99 ? 4.055 12.391 11.555 1 98.06 99 LYS B C 1
ATOM 1737 O O . LYS B 1 99 ? 3.523 12.367 12.664 1 98.06 99 LYS B O 1
ATOM 1742 N N . ALA B 1 100 ? 3.613 11.727 10.5 1 98.56 100 ALA B N 1
ATOM 1743 C CA . ALA B 1 100 ? 2.393 10.93 10.586 1 98.56 100 ALA B CA 1
ATOM 1744 C C . ALA B 1 100 ? 2.547 9.797 11.594 1 98.56 100 ALA B C 1
ATOM 1746 O O . ALA B 1 100 ? 1.612 9.492 12.344 1 98.56 100 ALA B O 1
ATOM 1747 N N . GLU B 1 101 ? 3.707 9.195 11.617 1 98.06 101 GLU B N 1
ATOM 1748 C CA . GLU B 1 101 ? 3.971 8.125 12.57 1 98.06 101 GLU B CA 1
ATOM 1749 C C . GLU B 1 101 ? 3.852 8.617 14.008 1 98.06 101 GLU B C 1
ATOM 1751 O O . GLU B 1 101 ? 3.244 7.953 14.852 1 98.06 101 GLU B O 1
ATOM 1756 N N . LYS B 1 102 ? 4.383 9.742 14.227 1 97 102 LYS B N 1
ATOM 1757 C CA . LYS B 1 102 ? 4.332 10.312 15.57 1 97 102 LYS B CA 1
ATOM 1758 C C . LYS B 1 102 ? 2.898 10.664 15.961 1 97 102 LYS B C 1
ATOM 1760 O O . LYS B 1 102 ? 2.459 10.344 17.062 1 97 102 LYS B O 1
ATOM 1765 N N . ILE B 1 103 ? 2.225 11.258 15.078 1 97.12 103 ILE B N 1
ATOM 1766 C CA . ILE B 1 103 ? 0.863 11.711 15.344 1 97.12 103 ILE B CA 1
ATOM 1767 C C . ILE B 1 103 ? -0.052 10.5 15.547 1 97.12 103 ILE B C 1
ATOM 1769 O O . ILE B 1 103 ? -0.953 10.531 16.391 1 97.12 103 ILE B O 1
ATOM 1773 N N . SER B 1 104 ? 0.214 9.422 14.797 1 97.19 104 SER B N 1
ATOM 1774 C CA . SER B 1 104 ? -0.629 8.234 14.852 1 97.19 104 SER B CA 1
ATOM 1775 C C . SER B 1 104 ? -0.504 7.531 16.203 1 97.19 104 SER B C 1
ATOM 1777 O O . SER B 1 104 ? -1.395 6.781 16.609 1 97.19 104 SER B O 1
ATOM 1779 N N . GLN B 1 105 ? 0.602 7.715 16.859 1 95.38 105 GLN B N 1
ATOM 1780 C CA . GLN B 1 105 ? 0.809 7.102 18.156 1 95.38 105 GLN B CA 1
ATOM 1781 C C . GLN B 1 105 ? -0.194 7.629 19.188 1 95.38 105 GLN B C 1
ATOM 1783 O O . GLN B 1 105 ? -0.425 7 20.219 1 95.38 105 GLN B O 1
ATOM 1788 N N . LEU B 1 106 ? -0.768 8.711 18.891 1 90 106 LEU B N 1
ATOM 1789 C CA . LEU B 1 106 ? -1.795 9.273 19.766 1 90 106 LEU B CA 1
ATOM 1790 C C . LEU B 1 106 ? -3.039 8.391 19.781 1 90 106 LEU B C 1
ATOM 1792 O O . LEU B 1 106 ? -3.811 8.414 20.734 1 90 106 LEU B O 1
ATOM 1796 N N . LYS B 1 107 ? -3.395 7.629 18.734 1 85.19 107 LYS B N 1
ATOM 1797 C CA . LYS B 1 107 ? -4.543 6.734 18.641 1 85.19 107 LYS B CA 1
ATOM 1798 C C . LYS B 1 107 ? -4.246 5.387 19.281 1 85.19 107 LYS B C 1
ATOM 1800 O O . LYS B 1 107 ? -5.16 4.695 19.734 1 85.19 107 LYS B O 1
ATOM 1805 N N . GLN B 1 108 ? -3.064 4.969 19.203 1 72.12 108 GLN B N 1
ATOM 1806 C CA . GLN B 1 108 ? -2.723 3.668 19.781 1 72.12 108 GLN B CA 1
ATOM 1807 C C . GLN B 1 108 ? -2.695 3.717 21.297 1 72.12 108 GLN B C 1
ATOM 1809 O O . GLN B 1 108 ? -2.738 2.678 21.953 1 72.12 108 GLN B O 1
ATOM 1814 N N . ARG B 1 109 ? -2.596 4.918 21.891 1 59.62 109 ARG B N 1
ATOM 1815 C CA . ARG B 1 109 ? -2.594 5.059 23.328 1 59.62 109 ARG B CA 1
ATOM 1816 C C . ARG B 1 109 ? -4.012 5.219 23.875 1 59.62 109 ARG B C 1
ATOM 1818 O O . ARG B 1 109 ? -4.879 5.77 23.188 1 59.62 109 ARG B O 1
#

Secondary structure (DSSP, 8-state):
------------------THHHHHHHHHHHHHHHHHHHHHHHHHHTTTTS--EEEEE-HHHHHHHHHHHHHSTT--HHHHHHHHHHHHHHHH-HHHHHHHHHHHHHHH-/------------------THHHHHHHHHHHHHHHHHHHHHHHHHHTTTTS--EEEEE-HHHHHHHHHHHHHSTT--HHHHHHHHHHHHHHHH-HHHHHHHHHHHHHHH-